Protein AF-A0AAW1Q601-F1 (afdb_monomer_lite)

InterPro domains:
  IPR000719 Protein kinase domain [PS50011] (221-372)
  IPR011009 Protein kinase-like domain superfamily [SSF56112] (226-361)
  IPR017441 Protein kinase, ATP binding site [PS00107] (227-248)
  IPR052396 Meiotic Drive Suppressor Kinase [PTHR37171] (78-370)

Structure (mmCIF, N/CA/C/O backbone):
data_AF-A0AAW1Q601-F1
#
_entry.id   AF-A0AAW1Q601-F1
#
loop_
_atom_site.group_PDB
_atom_site.id
_atom_site.type_symbol
_atom_site.label_atom_id
_atom_site.label_alt_id
_atom_site.label_comp_id
_atom_site.label_asym_id
_atom_site.label_entity_id
_atom_site.label_seq_id
_atom_site.pdbx_PDB_ins_code
_atom_site.Cartn_x
_atom_site.Cartn_y
_atom_site.Cartn_z
_atom_site.occupancy
_atom_site.B_iso_or_equiv
_atom_site.auth_seq_id
_atom_site.auth_comp_id
_atom_site.auth_asym_id
_atom_site.auth_atom_id
_atom_site.pdbx_PDB_model_num
ATOM 1 N N . MET A 1 1 ? -20.117 22.010 -28.667 1.00 38.19 1 MET A N 1
ATOM 2 C CA . MET A 1 1 ? -19.271 21.805 -27.471 1.00 38.19 1 MET A CA 1
ATOM 3 C C . MET A 1 1 ? -18.316 20.663 -27.767 1.00 38.19 1 MET A C 1
ATOM 5 O O . MET A 1 1 ? -18.790 19.602 -28.149 1.00 38.19 1 MET A O 1
ATOM 9 N N . ALA A 1 2 ? -17.002 20.879 -27.692 1.00 37.56 2 ALA A N 1
ATOM 10 C CA . ALA A 1 2 ? -16.036 19.800 -27.884 1.00 37.56 2 ALA A CA 1
ATOM 11 C C . ALA A 1 2 ? -16.063 18.895 -26.647 1.00 37.56 2 ALA A C 1
ATOM 13 O O . ALA A 1 2 ? -15.717 19.337 -25.554 1.00 37.56 2 ALA A O 1
ATOM 14 N N . THR A 1 3 ? -16.511 17.651 -26.800 1.00 38.84 3 THR A N 1
ATOM 15 C CA . THR A 1 3 ? -16.442 16.656 -25.728 1.00 38.84 3 THR A CA 1
ATOM 16 C C . THR A 1 3 ? -14.971 16.456 -25.366 1.00 38.84 3 THR A C 1
ATOM 18 O O . THR A 1 3 ? -14.180 16.006 -26.197 1.00 38.84 3 THR A O 1
ATOM 21 N N . VAL A 1 4 ? -14.573 16.835 -24.148 1.00 47.16 4 VAL A N 1
ATOM 22 C CA . VAL A 1 4 ? -13.214 16.586 -23.657 1.00 47.16 4 VAL A CA 1
ATOM 23 C C . VAL A 1 4 ? -13.108 15.096 -23.370 1.00 47.16 4 VAL A C 1
ATOM 25 O O . VAL A 1 4 ? -13.509 14.620 -22.312 1.00 47.16 4 VAL A O 1
ATOM 28 N N . TYR A 1 5 ? -12.603 14.345 -24.344 1.00 58.69 5 TYR A N 1
ATOM 29 C CA . TYR A 1 5 ? -12.366 12.923 -24.158 1.00 58.69 5 TYR A CA 1
ATOM 30 C C . TYR A 1 5 ? -11.171 12.707 -23.222 1.00 58.69 5 TYR A C 1
ATOM 32 O O . TYR A 1 5 ? -10.074 13.224 -23.459 1.00 58.69 5 TYR A O 1
ATOM 40 N N . GLY A 1 6 ? -11.380 11.922 -22.163 1.00 73.06 6 GLY A N 1
ATOM 41 C CA . GLY A 1 6 ? -10.303 11.456 -21.287 1.00 73.06 6 GLY A CA 1
ATOM 42 C C . GLY A 1 6 ? -9.330 10.530 -22.030 1.00 73.06 6 GLY A C 1
ATOM 43 O O . GLY A 1 6 ? -9.680 9.943 -23.056 1.00 73.06 6 GLY A O 1
ATOM 44 N N . LEU A 1 7 ? -8.112 10.355 -21.506 1.00 78.25 7 LEU A N 1
ATOM 45 C CA . LEU A 1 7 ? -7.046 9.578 -22.160 1.00 78.25 7 LEU A CA 1
ATOM 46 C C . LEU A 1 7 ? -7.506 8.166 -22.581 1.00 78.25 7 LEU A C 1
ATOM 48 O O . LEU A 1 7 ? -7.320 7.767 -23.729 1.00 78.25 7 LEU A O 1
ATOM 52 N N . ASN A 1 8 ? -8.201 7.449 -21.692 1.00 80.31 8 ASN A N 1
ATOM 53 C CA . ASN A 1 8 ? -8.726 6.107 -21.973 1.00 80.31 8 ASN A CA 1
ATOM 54 C C . ASN A 1 8 ? -9.834 6.089 -23.034 1.00 80.31 8 ASN A C 1
ATOM 56 O O . ASN A 1 8 ? -9.954 5.118 -23.784 1.00 80.31 8 ASN A O 1
ATOM 60 N N . GLN A 1 9 ? -10.645 7.147 -23.116 1.00 75.31 9 GLN A N 1
ATOM 61 C CA . GLN A 1 9 ? -11.694 7.257 -24.130 1.00 75.31 9 GLN A CA 1
ATOM 62 C C . GLN A 1 9 ? -11.066 7.425 -25.515 1.00 75.31 9 GLN A C 1
ATOM 64 O O . GLN A 1 9 ? -11.453 6.723 -26.447 1.00 75.31 9 GLN A O 1
ATOM 69 N N . VAL A 1 10 ? -10.034 8.267 -25.631 1.00 66.62 10 VAL A N 1
ATOM 70 C CA . VAL A 1 10 ? -9.283 8.418 -26.886 1.00 66.62 10 VAL A CA 1
ATOM 71 C C . VAL A 1 10 ? -8.559 7.120 -27.246 1.00 66.62 10 VAL A C 1
ATOM 73 O O . VAL A 1 10 ? -8.671 6.655 -28.376 1.00 66.62 10 VAL A O 1
ATOM 76 N N . ALA A 1 11 ? -7.908 6.463 -26.281 1.00 69.69 11 ALA A N 1
ATOM 77 C CA . ALA A 1 11 ? -7.290 5.155 -26.496 1.00 69.69 11 ALA A CA 1
ATOM 78 C C . ALA A 1 11 ? -8.301 4.099 -26.984 1.00 69.69 11 ALA A C 1
ATOM 80 O O . ALA A 1 11 ? -7.969 3.256 -27.812 1.00 69.69 11 ALA A O 1
ATOM 81 N N . LYS A 1 12 ? -9.551 4.136 -26.500 1.00 73.88 12 LYS A N 1
ATOM 82 C CA . LYS A 1 12 ? -10.637 3.261 -26.971 1.00 73.88 12 LYS A CA 1
ATOM 83 C C . LYS A 1 12 ? -11.024 3.544 -28.424 1.00 73.88 12 LYS A C 1
ATOM 85 O O . LYS A 1 12 ? -11.139 2.585 -29.179 1.00 73.88 12 LYS A O 1
ATOM 90 N N . VAL A 1 13 ? -11.181 4.811 -28.809 1.00 69.75 13 VAL A N 1
ATOM 91 C CA . VAL A 1 13 ? -11.486 5.211 -30.198 1.00 69.75 13 VAL A CA 1
ATOM 92 C C . VAL A 1 13 ? -10.365 4.800 -31.153 1.00 69.75 13 VAL A C 1
ATOM 94 O O . VAL A 1 13 ? -10.632 4.327 -32.248 1.00 69.75 13 VAL A O 1
ATOM 97 N N . LEU A 1 14 ? -9.110 4.915 -30.716 1.00 65.50 14 LEU A N 1
ATOM 98 C CA . LEU A 1 14 ? -7.934 4.534 -31.504 1.00 65.50 14 LEU A CA 1
ATOM 99 C C . LEU A 1 14 ? -7.617 3.030 -31.461 1.00 65.50 14 LEU A C 1
ATOM 101 O O . LEU A 1 14 ? -6.554 2.619 -31.918 1.00 65.50 14 LEU A O 1
ATOM 105 N N . HIS A 1 15 ? -8.492 2.206 -30.874 1.00 76.56 15 HIS A N 1
ATOM 106 C CA . HIS A 1 15 ? -8.286 0.761 -30.713 1.00 76.56 15 HIS A CA 1
ATOM 107 C C . HIS A 1 15 ? -6.955 0.386 -30.027 1.00 76.56 15 HIS A C 1
ATOM 109 O O . HIS A 1 15 ? -6.396 -0.697 -30.225 1.00 76.56 15 HIS A O 1
ATOM 115 N N . ILE A 1 16 ? -6.455 1.266 -29.157 1.00 77.88 16 ILE A N 1
ATOM 116 C CA . ILE A 1 16 ? -5.288 1.000 -28.325 1.00 77.88 16 ILE A CA 1
ATOM 117 C C . ILE A 1 16 ? -5.732 0.078 -27.186 1.00 77.88 16 ILE A C 1
ATOM 119 O O . ILE A 1 16 ? -6.664 0.368 -26.427 1.00 77.88 16 ILE A O 1
ATOM 123 N N . GLY A 1 17 ? -5.071 -1.076 -27.104 1.00 83.06 17 GLY A N 1
ATOM 124 C CA . GLY A 1 17 ? -5.406 -2.170 -26.188 1.00 83.06 17 GLY A CA 1
ATOM 125 C C . GLY A 1 17 ? -4.967 -1.947 -24.743 1.00 83.06 17 GLY A C 1
ATOM 126 O O . GLY A 1 17 ? -5.080 -2.868 -23.948 1.00 83.06 17 GLY A O 1
ATOM 127 N N . VAL A 1 18 ? -4.466 -0.758 -24.415 1.00 90.94 18 VAL A N 1
ATOM 128 C CA . VAL A 1 18 ? -3.968 -0.376 -23.091 1.00 90.94 18 VAL A CA 1
ATOM 129 C C . VAL A 1 18 ? -4.848 0.734 -22.521 1.00 90.94 18 VAL A C 1
ATOM 131 O O . VAL A 1 18 ? -5.394 1.553 -23.267 1.00 90.94 18 VAL A O 1
ATOM 134 N N . GLU A 1 19 ? -5.006 0.740 -21.205 1.00 90.00 19 GLU A N 1
ATOM 135 C CA . GLU A 1 19 ? -5.649 1.804 -20.438 1.00 90.00 19 GLU A CA 1
ATOM 136 C C . GLU A 1 19 ? -4.775 2.226 -19.253 1.00 90.00 19 GLU A C 1
ATOM 138 O O . GLU A 1 19 ? -4.027 1.410 -18.714 1.00 90.00 19 GLU A O 1
ATOM 143 N N . CYS A 1 20 ? -4.883 3.496 -18.858 1.00 87.81 20 CYS A N 1
ATOM 144 C CA . CYS A 1 20 ? -4.297 4.023 -17.629 1.00 87.81 20 CYS A CA 1
ATOM 145 C C . CYS A 1 20 ? -5.384 4.110 -16.566 1.00 87.81 20 CYS A C 1
ATOM 147 O O . CYS A 1 20 ? -6.396 4.784 -16.758 1.00 87.81 20 CYS A O 1
ATOM 149 N N . VAL A 1 21 ? -5.195 3.428 -15.451 1.00 83.31 21 VAL A N 1
ATOM 150 C CA . VAL A 1 21 ? -6.120 3.464 -14.320 1.00 83.31 21 VAL A CA 1
ATOM 151 C C . VAL A 1 21 ? -5.382 3.976 -13.094 1.00 83.31 21 VAL A C 1
ATOM 153 O O . VAL A 1 21 ? -4.173 3.786 -12.982 1.00 83.31 21 VAL A O 1
ATOM 156 N N . GLY A 1 22 ? -6.105 4.628 -12.182 1.00 72.62 22 GLY A N 1
ATOM 157 C CA . GLY A 1 22 ? -5.562 4.897 -10.855 1.00 72.62 22 GLY A CA 1
ATOM 158 C C . GLY A 1 22 ? -5.172 3.577 -10.189 1.00 72.62 22 GLY A C 1
ATOM 159 O O . GLY A 1 22 ? -5.878 2.575 -10.357 1.00 72.62 22 GLY A O 1
ATOM 160 N N . GLY A 1 23 ? -4.046 3.559 -9.488 1.00 59.03 23 GLY A N 1
ATOM 161 C CA . GLY A 1 23 ? -3.687 2.427 -8.649 1.00 59.03 23 GLY A CA 1
ATOM 162 C C . GLY A 1 23 ? -4.510 2.424 -7.356 1.00 59.03 23 GLY A C 1
ATOM 163 O O . GLY A 1 23 ? -4.977 3.459 -6.882 1.00 59.03 23 GLY A O 1
ATOM 164 N N . GLY A 1 24 ? -4.794 1.215 -6.868 1.00 51.47 24 GLY A N 1
ATOM 165 C CA . GLY A 1 24 ? -5.880 0.917 -5.925 1.00 51.47 24 GLY A CA 1
ATOM 166 C C . GLY A 1 24 ? -6.994 0.089 -6.584 1.00 51.47 24 GLY A C 1
ATOM 167 O O . GLY A 1 24 ? -7.295 0.282 -7.761 1.00 51.47 24 GLY A O 1
ATOM 168 N N . SER A 1 25 ? -7.606 -0.837 -5.827 1.00 44.53 25 SER A N 1
ATOM 169 C CA . SER A 1 25 ? -8.642 -1.835 -6.218 1.00 44.53 25 SER A CA 1
ATOM 170 C C . SER A 1 25 ? -8.196 -3.210 -6.768 1.00 44.53 25 SER A C 1
ATOM 172 O O . SER A 1 25 ? -8.918 -3.795 -7.574 1.00 44.53 25 SER A O 1
ATOM 174 N N . GLY A 1 26 ? -7.048 -3.762 -6.344 1.00 47.50 26 GLY A N 1
ATOM 175 C CA . GLY A 1 26 ? -6.677 -5.152 -6.690 1.00 47.50 26 GLY A CA 1
ATOM 176 C C . GLY A 1 26 ? -6.361 -5.357 -8.178 1.00 47.50 26 GLY A C 1
ATOM 177 O O . GLY A 1 26 ? -6.766 -6.339 -8.792 1.00 47.50 26 GLY A O 1
ATOM 178 N N . ARG A 1 27 ? -5.699 -4.373 -8.802 1.00 46.59 27 ARG A N 1
ATOM 179 C CA . ARG A 1 27 ? -5.422 -4.353 -10.254 1.00 46.59 27 ARG A CA 1
ATOM 180 C C . ARG A 1 27 ? -3.946 -4.485 -10.616 1.00 46.59 27 ARG A C 1
ATOM 182 O O . ARG A 1 27 ? -3.674 -4.636 -11.799 1.00 46.59 27 ARG A O 1
ATOM 189 N N . SER A 1 28 ? -3.053 -4.390 -9.635 1.00 46.16 28 SER A N 1
ATOM 190 C CA . SER A 1 28 ? -1.592 -4.473 -9.733 1.00 46.16 28 SER A CA 1
ATOM 191 C C . SER A 1 28 ? -1.050 -4.987 -8.389 1.00 46.16 28 SER A C 1
ATOM 193 O O . SER A 1 28 ? -1.734 -4.866 -7.370 1.00 46.16 28 SER A O 1
ATOM 195 N N . THR A 1 29 ? 0.143 -5.581 -8.417 1.00 47.50 29 THR A N 1
ATOM 196 C CA . THR A 1 29 ? 0.877 -6.089 -7.245 1.00 47.50 29 THR A CA 1
ATOM 197 C C . THR A 1 29 ? 1.723 -5.014 -6.550 1.00 47.50 29 THR A C 1
ATOM 199 O O . THR A 1 29 ? 2.285 -5.266 -5.487 1.00 47.50 29 THR A O 1
ATOM 202 N N . SER A 1 30 ? 1.822 -3.814 -7.132 1.00 47.50 30 SER A N 1
ATOM 203 C CA . SER A 1 30 ? 2.569 -2.674 -6.593 1.00 47.50 30 SER A CA 1
ATOM 204 C C . SER A 1 30 ? 1.648 -1.570 -6.044 1.00 47.50 30 SER A C 1
ATOM 206 O O . SER A 1 30 ? 0.464 -1.468 -6.381 1.00 47.50 30 SER A O 1
ATOM 208 N N . PHE A 1 31 ? 2.186 -0.714 -5.166 1.00 54.22 31 PHE A N 1
ATOM 209 C CA . PHE A 1 31 ? 1.442 0.398 -4.558 1.00 54.22 31 PHE A CA 1
ATOM 210 C C . PHE A 1 31 ? 1.662 1.690 -5.315 1.00 54.22 31 PHE A C 1
ATOM 212 O O . PHE A 1 31 ? 2.307 2.626 -4.841 1.00 54.22 31 PHE A O 1
ATOM 219 N N . MET A 1 32 ? 1.091 1.712 -6.507 1.00 67.44 32 MET A N 1
ATOM 220 C CA . MET A 1 32 ? 1.228 2.826 -7.420 1.00 67.44 32 MET A CA 1
ATOM 221 C C . MET A 1 32 ? -0.009 3.695 -7.470 1.00 67.44 32 MET A C 1
ATOM 223 O O . MET A 1 32 ? -1.102 3.286 -7.093 1.00 67.44 32 MET A O 1
ATOM 227 N N . GLU A 1 33 ? 0.179 4.917 -7.947 1.00 68.94 33 GLU A N 1
ATOM 228 C CA . GLU A 1 33 ? -0.914 5.853 -8.182 1.00 68.94 33 GLU A CA 1
ATOM 229 C C . GLU A 1 33 ? -1.479 5.691 -9.591 1.00 68.94 33 GLU A C 1
ATOM 231 O O . GLU A 1 33 ? -2.649 5.988 -9.818 1.00 68.94 33 GLU A O 1
ATOM 236 N N . LEU A 1 34 ? -0.677 5.181 -10.532 1.00 83.06 34 LEU A N 1
ATOM 237 C CA . LEU A 1 34 ? -1.051 4.974 -11.926 1.00 83.06 34 LEU A CA 1
ATOM 238 C C . LEU A 1 34 ? -0.569 3.609 -12.415 1.00 83.06 34 LEU A C 1
ATOM 240 O O . LEU A 1 34 ? 0.578 3.222 -12.218 1.00 83.06 34 LEU A O 1
ATOM 244 N N . VAL A 1 35 ? -1.440 2.899 -13.123 1.00 88.56 35 VAL A N 1
ATOM 245 C CA . VAL A 1 35 ? -1.134 1.597 -13.715 1.00 88.56 35 VAL A CA 1
ATOM 246 C C . VAL A 1 35 ? -1.538 1.612 -15.180 1.00 88.56 35 VAL A C 1
ATOM 248 O O . VAL A 1 35 ? -2.674 1.951 -15.523 1.00 88.56 35 VAL A O 1
ATOM 251 N N . LEU A 1 36 ? -0.613 1.211 -16.051 1.00 91.75 36 LEU A N 1
ATOM 252 C CA . LEU A 1 36 ? -0.8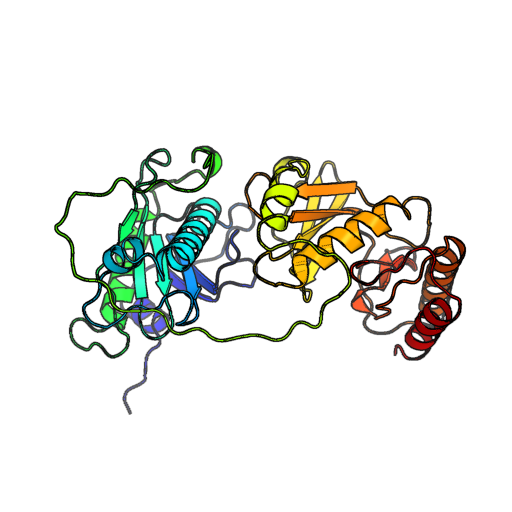83 0.957 -17.460 1.00 91.75 36 LEU A CA 1
ATOM 253 C C . LEU A 1 36 ? -1.113 -0.533 -17.650 1.00 91.75 36 LEU A C 1
ATOM 255 O O . LEU A 1 36 ? -0.223 -1.339 -17.387 1.00 91.75 36 LEU A O 1
ATOM 259 N N . ARG A 1 37 ? -2.295 -0.910 -18.135 1.00 91.56 37 ARG A N 1
ATOM 260 C CA . ARG A 1 37 ? -2.647 -2.324 -18.300 1.00 91.56 37 ARG A CA 1
ATOM 261 C C . ARG A 1 37 ? -3.333 -2.631 -19.616 1.00 91.56 37 ARG A C 1
ATOM 263 O O . ARG A 1 37 ? -4.026 -1.787 -20.183 1.00 91.56 37 ARG A O 1
ATOM 270 N N . LEU A 1 38 ? -3.198 -3.871 -20.068 1.00 91.12 38 LEU A N 1
ATOM 271 C CA . LEU A 1 38 ? -3.954 -4.416 -21.190 1.00 91.12 38 LEU A CA 1
ATOM 272 C C . LEU A 1 38 ? -5.442 -4.521 -20.832 1.00 91.12 38 LEU A C 1
ATOM 274 O O . LEU A 1 38 ? -5.797 -5.123 -19.817 1.00 91.12 38 LEU A O 1
ATOM 278 N N . LYS A 1 39 ? -6.323 -4.035 -21.710 1.00 84.56 39 LYS A N 1
ATOM 279 C CA . LYS A 1 39 ? -7.788 -4.066 -21.551 1.00 84.56 39 LYS A CA 1
ATOM 280 C C . LYS A 1 39 ? -8.351 -5.478 -21.476 1.00 84.56 39 LYS A C 1
ATOM 282 O O . LYS A 1 39 ? -8.130 -6.284 -22.378 1.00 84.56 39 LYS A O 1
ATOM 287 N N . GLY A 1 40 ? -9.136 -5.739 -20.440 1.00 80.62 40 GLY A N 1
ATOM 288 C CA . GLY A 1 40 ? -9.806 -7.011 -20.186 1.00 80.62 40 GLY A CA 1
ATOM 289 C C . GLY A 1 40 ? -9.821 -7.333 -18.691 1.00 80.62 40 GLY A C 1
ATOM 290 O O . GLY A 1 40 ? -9.322 -6.532 -17.897 1.00 80.62 40 GLY A O 1
ATOM 291 N N . PRO A 1 41 ? -10.407 -8.472 -18.298 1.00 72.25 41 PRO A N 1
ATOM 292 C CA . PRO A 1 41 ? -10.473 -8.868 -16.897 1.00 72.25 41 PRO A CA 1
ATOM 293 C C . PRO A 1 41 ? -9.067 -9.131 -16.351 1.00 72.25 41 PRO A C 1
ATOM 295 O O . PRO A 1 41 ? -8.250 -9.759 -17.029 1.00 72.25 41 PRO A O 1
ATOM 298 N N . SER A 1 42 ? -8.781 -8.636 -15.146 1.00 66.50 42 SER A N 1
ATOM 299 C CA . SER A 1 42 ? -7.592 -9.057 -14.402 1.00 66.50 42 SER A CA 1
ATOM 300 C C . SER A 1 42 ? -7.699 -10.549 -14.095 1.00 66.50 42 SER A C 1
ATOM 302 O O . SER A 1 42 ? -8.788 -11.028 -13.790 1.00 66.50 42 SER A O 1
ATOM 304 N N . ASP A 1 43 ? -6.581 -11.259 -14.210 1.00 66.50 43 ASP A N 1
ATOM 305 C CA . ASP A 1 43 ? -6.448 -12.620 -13.703 1.00 66.50 43 ASP A CA 1
ATOM 306 C C . ASP A 1 43 ? -6.006 -12.508 -12.236 1.00 66.50 43 ASP A C 1
ATOM 308 O O . ASP A 1 43 ? -4.910 -11.987 -12.005 1.00 66.50 43 ASP A O 1
ATOM 312 N N . PRO A 1 44 ? -6.844 -12.897 -11.257 1.00 59.03 44 PRO A N 1
ATOM 313 C CA . PRO A 1 44 ? -6.490 -12.817 -9.843 1.00 59.03 44 PRO A CA 1
ATOM 314 C C . PRO A 1 44 ? -5.247 -13.641 -9.498 1.00 59.03 44 PRO A C 1
ATOM 316 O O . PRO A 1 44 ? -4.502 -13.248 -8.614 1.00 59.03 44 PRO A O 1
ATOM 319 N N . ASP A 1 45 ? -4.984 -14.725 -10.232 1.00 55.50 45 ASP A N 1
ATOM 320 C CA . ASP A 1 45 ? -3.823 -15.586 -9.987 1.00 55.50 45 ASP A CA 1
ATOM 321 C C . ASP A 1 45 ? -2.534 -15.000 -10.599 1.00 55.50 45 ASP A C 1
ATOM 323 O O . ASP A 1 45 ? -1.426 -15.426 -10.278 1.00 55.50 45 ASP A O 1
ATOM 327 N N . HIS A 1 46 ? -2.664 -14.008 -11.492 1.00 67.50 46 HIS A N 1
ATOM 328 C CA . HIS A 1 46 ? -1.554 -13.403 -12.231 1.00 67.50 46 HIS A CA 1
ATOM 329 C C . HIS A 1 46 ? -1.771 -11.898 -12.447 1.00 67.50 46 HIS A C 1
ATOM 331 O O . HIS A 1 46 ? -1.781 -11.407 -13.584 1.00 67.50 46 HIS A O 1
ATOM 337 N N . MET A 1 47 ? -1.929 -11.137 -11.360 1.00 67.19 47 MET A N 1
ATOM 338 C CA . MET A 1 47 ? -2.297 -9.715 -11.424 1.00 67.19 47 MET A CA 1
ATOM 339 C C . MET A 1 47 ? -1.324 -8.850 -12.244 1.00 67.19 47 MET A C 1
ATOM 341 O O . MET A 1 47 ? -1.753 -7.916 -12.924 1.00 67.19 47 MET A O 1
ATOM 345 N N . SER A 1 48 ? -0.039 -9.206 -12.265 1.00 75.19 48 SER A N 1
ATOM 346 C CA . SER A 1 48 ? 1.010 -8.518 -13.031 1.00 75.19 48 SER A CA 1
ATOM 347 C C . SER A 1 48 ? 0.966 -8.798 -14.537 1.00 75.19 48 SER A C 1
ATOM 349 O O . SER A 1 48 ? 1.414 -7.977 -15.328 1.00 75.19 48 SER A O 1
ATOM 351 N N . ARG A 1 49 ? 0.352 -9.906 -14.981 1.00 80.94 49 ARG A N 1
ATOM 352 C CA . ARG A 1 49 ? 0.395 -10.371 -16.385 1.00 80.94 49 ARG A CA 1
ATOM 353 C C . ARG A 1 49 ? -0.178 -9.373 -17.387 1.00 80.94 49 ARG A C 1
ATOM 355 O O . ARG A 1 49 ? 0.131 -9.409 -18.575 1.00 80.94 49 ARG A O 1
ATOM 362 N N . ARG A 1 50 ? -1.078 -8.509 -16.923 1.00 86.38 50 ARG A N 1
ATOM 363 C CA . ARG A 1 50 ? -1.705 -7.480 -17.756 1.00 86.38 50 ARG A CA 1
ATOM 364 C C . ARG A 1 50 ? -1.053 -6.121 -17.588 1.00 86.38 50 ARG A C 1
ATOM 366 O O . ARG A 1 50 ? -1.414 -5.216 -18.341 1.00 86.38 50 ARG A O 1
ATOM 373 N N . ILE A 1 51 ? -0.165 -5.958 -16.613 1.00 90.31 51 ILE A N 1
ATOM 374 C CA . ILE A 1 51 ? 0.490 -4.692 -16.337 1.00 90.31 51 ILE A CA 1
ATOM 375 C C . ILE A 1 51 ? 1.629 -4.516 -17.325 1.00 90.31 51 ILE A C 1
ATOM 377 O O . ILE A 1 51 ? 2.542 -5.321 -17.433 1.00 90.31 51 ILE A O 1
ATOM 381 N N . VAL A 1 52 ? 1.535 -3.439 -18.090 1.00 93.81 52 VAL A N 1
ATOM 382 C CA . VAL A 1 52 ? 2.533 -3.062 -19.092 1.00 93.81 52 VAL A CA 1
ATOM 383 C C . VAL A 1 52 ? 3.239 -1.766 -18.716 1.00 93.81 52 VAL A C 1
ATOM 385 O O . VAL A 1 52 ? 4.174 -1.352 -19.397 1.00 93.81 52 VAL A O 1
ATOM 388 N N . GLY A 1 53 ? 2.813 -1.123 -17.628 1.00 94.38 53 GLY A N 1
ATOM 389 C CA . GLY A 1 53 ? 3.516 0.012 -17.069 1.00 94.38 53 GLY A CA 1
ATOM 390 C C . GLY A 1 53 ? 3.089 0.371 -15.654 1.00 94.38 53 GLY A C 1
ATOM 391 O O . GLY A 1 53 ? 1.937 0.186 -15.265 1.00 94.38 53 GLY A O 1
ATOM 392 N N . ALA A 1 54 ? 4.047 0.926 -14.930 1.00 92.31 54 ALA A N 1
ATOM 393 C CA . ALA A 1 54 ? 3.992 1.238 -13.513 1.00 92.31 54 ALA A CA 1
ATOM 394 C C . ALA A 1 54 ? 4.259 2.744 -13.326 1.00 92.31 54 ALA A C 1
ATOM 396 O O . ALA A 1 54 ? 5.275 3.247 -13.799 1.00 92.31 54 ALA A O 1
ATOM 397 N N . GLY A 1 55 ? 3.346 3.496 -12.704 1.00 89.94 55 GLY A N 1
ATOM 398 C CA . GLY A 1 55 ? 3.443 4.950 -12.598 1.00 89.94 55 GLY A CA 1
ATOM 399 C C . GLY A 1 55 ? 3.205 5.529 -11.207 1.00 89.94 55 GLY A C 1
ATOM 400 O O . GLY A 1 55 ? 2.265 5.151 -10.513 1.00 89.94 55 GLY A O 1
ATOM 401 N N . GLY A 1 56 ? 4.025 6.502 -10.820 1.00 87.19 56 GLY A N 1
ATOM 402 C CA . GLY A 1 56 ? 3.787 7.313 -9.625 1.00 87.19 56 GLY A CA 1
ATOM 403 C C . GLY A 1 56 ? 3.620 8.791 -9.961 1.00 87.19 56 GLY A C 1
ATOM 404 O O . GLY A 1 56 ? 4.058 9.265 -11.019 1.00 87.19 56 GLY A O 1
ATOM 405 N N . VAL A 1 57 ? 2.982 9.524 -9.055 1.00 78.88 57 VAL A N 1
ATOM 406 C CA . VAL A 1 57 ? 2.983 10.981 -9.055 1.00 78.88 57 VAL A CA 1
ATOM 407 C C . VAL A 1 57 ? 3.670 11.462 -7.780 1.00 78.88 57 VAL A C 1
ATOM 409 O O . VAL A 1 57 ? 3.440 10.973 -6.680 1.00 78.88 57 VAL A O 1
ATOM 412 N N . TRP A 1 58 ? 4.584 12.407 -7.941 1.00 80.38 58 TRP A N 1
ATOM 413 C CA . TRP A 1 58 ? 5.379 12.979 -6.866 1.00 80.38 58 TRP A CA 1
ATOM 414 C C . TRP A 1 58 ? 5.075 14.465 -6.756 1.00 80.38 58 TRP A C 1
ATOM 416 O O . TRP A 1 58 ? 4.809 15.137 -7.752 1.00 80.38 58 TRP A O 1
ATOM 426 N N . GLY A 1 59 ? 5.124 14.999 -5.538 1.00 69.38 59 GLY A N 1
ATOM 427 C CA . GLY A 1 59 ? 5.031 16.443 -5.352 1.00 69.38 59 GLY A CA 1
ATOM 428 C C . GLY A 1 59 ? 6.184 17.156 -6.060 1.00 69.38 59 GLY A C 1
ATOM 429 O O . GLY A 1 59 ? 7.266 16.589 -6.239 1.00 69.38 59 GLY A O 1
ATOM 430 N N . THR A 1 60 ? 5.987 18.425 -6.412 1.00 69.50 60 THR A N 1
ATOM 431 C CA . THR A 1 60 ? 7.028 19.255 -7.040 1.00 69.50 60 THR A CA 1
ATOM 432 C C . THR A 1 60 ? 8.321 19.304 -6.227 1.00 69.50 60 THR A C 1
ATOM 434 O O . THR A 1 60 ? 9.380 19.395 -6.819 1.00 69.50 60 THR A O 1
ATOM 437 N N . TRP A 1 61 ? 8.269 19.142 -4.902 1.00 65.62 61 TRP A N 1
ATOM 438 C CA . TRP A 1 61 ? 9.454 19.078 -4.036 1.00 65.62 61 TRP A CA 1
ATOM 439 C C . TRP A 1 61 ? 10.273 17.774 -4.160 1.00 65.62 61 TRP A C 1
ATOM 441 O O . TRP A 1 61 ? 11.458 17.771 -3.843 1.00 65.62 61 TRP A O 1
ATOM 451 N N . GLN A 1 62 ? 9.669 16.667 -4.608 1.00 62.91 62 GLN A N 1
ATOM 452 C CA . GLN A 1 62 ? 10.351 15.381 -4.854 1.00 62.91 62 GLN A CA 1
ATOM 453 C C . GLN A 1 62 ? 10.811 15.243 -6.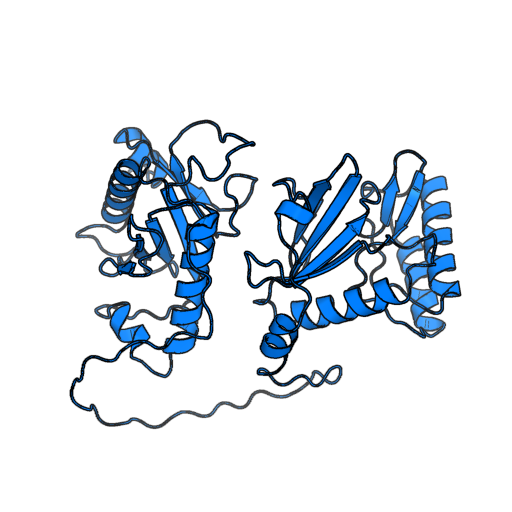305 1.00 62.91 62 GLN A C 1
ATOM 455 O O . GLN A 1 62 ? 11.809 14.583 -6.588 1.00 62.91 62 GLN A O 1
ATOM 460 N N . PHE A 1 63 ? 10.068 15.859 -7.225 1.00 80.50 63 PHE A N 1
ATOM 461 C CA . PHE A 1 63 ? 10.335 15.829 -8.654 1.00 80.50 63 PHE A CA 1
ATOM 462 C C . PHE A 1 63 ? 10.195 17.233 -9.249 1.00 80.50 63 PHE A C 1
ATOM 464 O O . PHE A 1 63 ? 9.245 17.549 -9.973 1.00 80.50 63 PHE A O 1
ATOM 471 N N . GLU A 1 64 ? 11.161 18.091 -8.921 1.00 82.19 64 GLU A N 1
ATOM 472 C CA . GLU A 1 64 ? 11.215 19.471 -9.405 1.00 82.19 64 GLU A CA 1
ATOM 473 C C . GLU A 1 64 ? 11.898 19.534 -10.774 1.00 82.19 64 GLU A C 1
ATOM 475 O O . GLU A 1 64 ? 13.082 19.844 -10.898 1.00 82.19 64 GLU A O 1
ATOM 480 N N . LEU A 1 65 ? 11.165 19.202 -11.837 1.00 83.44 65 LEU A N 1
ATOM 481 C CA . LEU A 1 65 ? 11.632 19.476 -13.195 1.00 83.44 65 LEU A CA 1
ATOM 482 C C . LEU A 1 65 ? 11.282 20.906 -13.589 1.00 83.44 65 LEU A C 1
ATOM 484 O O . LEU A 1 65 ? 10.131 21.318 -13.494 1.00 83.44 65 LEU A O 1
ATOM 488 N N . THR A 1 66 ? 12.263 21.633 -14.116 1.00 83.50 66 THR A N 1
ATOM 489 C CA . THR A 1 66 ? 12.048 22.915 -14.793 1.00 83.50 66 THR A CA 1
ATOM 490 C C . THR A 1 66 ? 11.963 22.718 -16.302 1.00 83.50 66 THR A C 1
ATOM 492 O O . THR A 1 66 ? 12.517 21.772 -16.871 1.00 83.50 66 THR A O 1
ATOM 495 N N . ARG A 1 67 ? 11.240 23.605 -16.989 1.00 82.75 67 ARG A N 1
ATOM 496 C CA . ARG A 1 67 ? 11.049 23.508 -18.440 1.00 82.75 67 ARG A CA 1
ATOM 497 C C . ARG A 1 67 ? 12.390 23.635 -19.165 1.00 82.75 67 ARG A C 1
ATOM 499 O O . ARG A 1 67 ? 13.150 24.560 -18.905 1.00 82.75 67 ARG A O 1
ATOM 506 N N . GLY A 1 68 ? 12.669 22.699 -20.071 1.00 81.81 68 GLY A N 1
ATOM 507 C CA . GLY A 1 68 ? 13.956 22.600 -20.770 1.00 81.81 68 GLY A CA 1
ATOM 508 C C . GLY A 1 68 ? 15.020 21.775 -20.037 1.00 81.81 68 GLY A C 1
ATOM 509 O O . GLY A 1 68 ? 16.027 21.423 -20.648 1.00 81.81 68 GLY A O 1
ATOM 510 N N . SER A 1 69 ? 14.795 21.402 -18.773 1.00 84.25 69 SER A N 1
ATOM 511 C CA . SER A 1 69 ? 15.660 20.459 -18.060 1.00 84.25 69 SER A CA 1
ATOM 512 C C . SER A 1 69 ? 15.300 19.019 -18.397 1.00 84.25 69 SER A C 1
ATOM 514 O O . SER A 1 69 ? 14.133 18.701 -18.601 1.00 84.25 69 SER A O 1
ATOM 516 N N . LYS A 1 70 ? 16.298 18.133 -18.413 1.00 88.25 70 LYS A N 1
ATOM 517 C CA . LYS A 1 70 ? 16.107 16.685 -18.535 1.00 88.25 70 LYS A CA 1
ATOM 518 C C . LYS A 1 70 ? 16.141 16.031 -17.161 1.00 88.25 70 LYS A C 1
ATOM 520 O O . LYS A 1 70 ? 16.729 16.573 -16.228 1.00 88.25 70 LYS A O 1
ATOM 525 N N . LEU A 1 71 ? 15.588 14.822 -17.059 1.00 89.38 71 LEU A N 1
ATOM 526 C CA . LEU A 1 71 ? 15.714 13.991 -15.856 1.00 89.38 71 LEU A CA 1
ATOM 527 C C . LEU A 1 71 ? 17.187 13.806 -15.445 1.00 89.38 71 LEU A C 1
ATOM 529 O O . LEU A 1 71 ? 17.517 13.839 -14.264 1.00 89.38 71 LEU A O 1
ATOM 533 N N . GLU A 1 72 ? 18.078 13.678 -16.429 1.00 88.62 72 GLU A N 1
ATOM 534 C CA . GLU A 1 72 ? 19.520 13.571 -16.212 1.00 88.62 72 GLU A CA 1
ATOM 535 C C . GLU A 1 72 ? 20.106 14.786 -15.480 1.00 88.62 72 GLU A C 1
ATOM 537 O O . GLU A 1 72 ? 20.968 14.615 -14.625 1.00 88.62 72 GLU A O 1
ATOM 542 N N . HIS A 1 73 ? 19.611 16.003 -15.726 1.00 88.12 73 HIS A N 1
ATOM 543 C CA . HIS A 1 73 ? 20.092 17.187 -15.009 1.00 88.12 73 HIS A CA 1
ATOM 544 C C . HIS A 1 73 ? 19.778 17.107 -13.507 1.00 88.12 73 HIS A C 1
ATOM 546 O O . HIS A 1 73 ? 20.602 17.513 -12.691 1.00 88.12 73 HIS A O 1
ATOM 552 N N . LEU A 1 74 ? 18.627 16.536 -13.129 1.00 84.69 74 LEU A N 1
ATOM 553 C CA . LEU A 1 74 ? 18.275 16.332 -11.718 1.00 84.69 74 LEU A CA 1
ATOM 554 C C . LEU A 1 74 ? 19.167 15.289 -11.047 1.00 84.69 74 LEU A C 1
ATOM 556 O O . LEU A 1 74 ? 19.545 15.457 -9.894 1.00 84.69 74 LEU A O 1
ATOM 560 N N . LEU A 1 75 ? 19.554 14.242 -11.776 1.00 86.81 75 LEU A N 1
ATOM 561 C CA . LEU A 1 75 ? 20.461 13.214 -11.257 1.00 86.81 75 LEU A CA 1
ATOM 562 C C . LEU A 1 75 ? 21.873 13.743 -10.978 1.00 86.81 75 LEU A C 1
ATOM 564 O O . LEU A 1 75 ? 22.582 13.186 -10.136 1.00 86.81 75 LEU A O 1
ATOM 568 N N . HIS A 1 76 ? 22.265 14.818 -11.659 1.00 85.56 76 HIS A N 1
ATOM 569 C CA . HIS A 1 76 ? 23.557 15.471 -11.479 1.00 85.56 76 HIS A CA 1
ATOM 570 C C . HIS A 1 76 ? 23.510 16.662 -10.512 1.00 85.56 76 HIS A C 1
ATOM 572 O O . HIS A 1 76 ? 24.566 17.108 -10.071 1.00 85.56 76 HIS A O 1
ATOM 578 N N . ASN A 1 77 ? 22.327 17.164 -10.142 1.00 83.75 77 ASN A N 1
ATOM 579 C CA . ASN A 1 77 ? 22.196 18.263 -9.189 1.00 83.75 77 ASN A CA 1
ATOM 580 C C . ASN A 1 77 ? 22.258 17.736 -7.740 1.00 83.75 77 ASN A C 1
ATOM 582 O O . ASN A 1 77 ? 21.323 17.060 -7.311 1.00 83.75 77 ASN A O 1
ATOM 586 N N . PRO A 1 78 ? 23.283 18.086 -6.937 1.00 85.50 78 PRO A N 1
ATOM 587 C CA . PRO A 1 78 ? 23.427 17.583 -5.570 1.00 85.50 78 PRO A CA 1
ATOM 588 C C . PRO A 1 78 ? 22.240 17.886 -4.647 1.00 85.50 78 PRO A C 1
ATOM 590 O O . PRO A 1 78 ? 22.011 17.144 -3.702 1.00 85.50 78 PRO A O 1
ATOM 593 N N . GLN A 1 79 ? 21.489 18.960 -4.905 1.00 81.56 79 GLN A N 1
ATOM 594 C CA . GLN A 1 79 ? 20.362 19.360 -4.058 1.00 81.56 79 GLN A CA 1
ATOM 595 C C . GLN A 1 79 ? 19.108 18.511 -4.292 1.00 81.56 79 GLN A C 1
ATOM 597 O O . GLN A 1 79 ? 18.323 18.325 -3.367 1.00 81.56 79 GLN A O 1
ATOM 602 N N . SER A 1 80 ? 18.906 18.009 -5.513 1.00 79.75 80 SER A N 1
ATOM 603 C CA . SER A 1 80 ? 17.708 17.243 -5.888 1.00 79.75 80 SER A CA 1
ATOM 604 C C . SER A 1 80 ? 17.985 15.767 -6.164 1.00 79.75 80 SER A C 1
ATOM 606 O O . SER A 1 80 ? 17.039 14.979 -6.224 1.00 79.75 80 SER A O 1
ATOM 608 N N . LYS A 1 81 ? 19.262 15.375 -6.277 1.00 83.38 81 LYS A N 1
ATOM 609 C CA . LYS A 1 81 ? 19.712 14.013 -6.581 1.00 83.38 81 LYS A CA 1
ATOM 610 C C . LYS A 1 81 ? 19.081 12.967 -5.670 1.00 83.38 81 LYS A C 1
ATOM 612 O O . LYS A 1 81 ? 18.556 11.978 -6.170 1.00 83.38 81 LYS A O 1
ATOM 617 N N . ASP A 1 82 ? 19.113 13.172 -4.359 1.00 79.06 82 ASP A N 1
ATOM 618 C CA . ASP A 1 82 ? 18.644 12.148 -3.421 1.00 79.06 82 ASP A CA 1
ATOM 619 C C . ASP A 1 82 ? 17.134 11.926 -3.555 1.00 79.06 82 ASP A C 1
ATOM 621 O O . ASP A 1 82 ? 16.674 10.789 -3.649 1.00 79.06 82 ASP A O 1
ATOM 625 N N . ALA A 1 83 ? 16.364 13.010 -3.683 1.00 77.50 83 ALA A N 1
ATOM 626 C CA . ALA A 1 83 ? 14.922 12.936 -3.888 1.00 77.50 83 ALA A CA 1
ATOM 627 C C . ALA A 1 83 ? 14.559 12.232 -5.208 1.00 77.50 83 ALA A C 1
ATOM 629 O O . ALA A 1 83 ? 13.713 11.334 -5.216 1.00 77.50 83 ALA A O 1
ATOM 630 N N . ILE A 1 84 ? 15.231 12.579 -6.314 1.00 85.75 84 ILE A N 1
ATOM 631 C CA . ILE A 1 84 ? 14.939 11.969 -7.617 1.00 85.75 84 ILE A CA 1
ATOM 632 C C . ILE A 1 84 ? 15.403 10.512 -7.690 1.00 85.75 84 ILE A C 1
ATOM 634 O O . ILE A 1 84 ? 14.707 9.681 -8.267 1.00 85.75 84 ILE A O 1
ATOM 638 N N . VAL A 1 85 ? 16.539 10.165 -7.076 1.00 84.06 85 VAL A N 1
ATOM 639 C CA . VAL A 1 85 ? 17.015 8.776 -6.995 1.00 84.06 85 VAL A CA 1
ATOM 640 C C . VAL A 1 85 ? 16.017 7.922 -6.220 1.00 84.06 85 VAL A C 1
ATOM 642 O O . VAL A 1 85 ? 15.693 6.832 -6.683 1.00 84.06 85 VAL A O 1
ATOM 645 N N . LEU A 1 86 ? 15.477 8.417 -5.104 1.00 79.38 86 LEU A N 1
ATOM 646 C CA . LEU A 1 86 ? 14.447 7.702 -4.347 1.00 79.38 86 LEU A CA 1
ATOM 647 C C . LEU A 1 86 ? 13.175 7.490 -5.175 1.00 79.38 86 LEU A C 1
ATOM 649 O O . LEU A 1 86 ? 12.651 6.376 -5.216 1.00 79.38 86 LEU A O 1
ATOM 653 N N . ALA A 1 87 ? 12.707 8.519 -5.887 1.00 84.31 87 ALA A N 1
ATOM 654 C CA . ALA A 1 87 ? 11.547 8.403 -6.770 1.00 84.31 87 ALA A CA 1
ATOM 655 C C . ALA A 1 87 ? 11.776 7.366 -7.888 1.00 84.31 87 ALA A C 1
ATOM 657 O O . ALA A 1 87 ? 10.913 6.527 -8.155 1.00 84.31 87 ALA A O 1
ATOM 658 N N . LEU A 1 88 ? 12.967 7.370 -8.495 1.00 87.38 88 LEU A N 1
ATOM 659 C CA . LEU A 1 88 ? 13.356 6.421 -9.539 1.00 87.38 88 LEU A CA 1
ATOM 660 C C . LEU A 1 88 ? 13.511 4.990 -9.028 1.00 87.38 88 LEU A C 1
ATOM 662 O O . LEU A 1 88 ? 13.075 4.049 -9.686 1.00 87.38 88 LEU A O 1
ATOM 666 N N . GLN A 1 89 ? 14.126 4.805 -7.864 1.00 83.62 89 GLN A N 1
ATOM 667 C CA . GLN A 1 89 ? 14.257 3.488 -7.246 1.00 83.62 89 GLN A CA 1
ATOM 668 C C . GLN A 1 89 ? 12.889 2.905 -6.915 1.00 83.62 89 GLN A C 1
ATOM 670 O O . GLN A 1 89 ? 12.654 1.722 -7.147 1.00 83.62 89 GLN A O 1
ATOM 675 N N . GLN A 1 90 ? 11.980 3.741 -6.420 1.00 79.12 90 GLN A N 1
ATOM 676 C CA . GLN A 1 90 ? 10.637 3.315 -6.081 1.00 79.12 90 GLN A CA 1
ATOM 677 C C . GLN A 1 90 ? 9.839 2.918 -7.327 1.00 79.12 90 GLN A C 1
ATOM 679 O O . GLN A 1 90 ? 9.355 1.793 -7.389 1.00 79.12 90 GLN A O 1
ATOM 684 N N . VAL A 1 91 ? 9.759 3.788 -8.345 1.00 88.06 91 VAL A N 1
ATOM 685 C CA . VAL A 1 91 ? 9.027 3.468 -9.585 1.00 88.06 91 VAL A CA 1
ATOM 686 C C . VAL A 1 91 ? 9.619 2.236 -10.271 1.00 88.06 91 VAL A C 1
ATOM 688 O O . VAL A 1 91 ? 8.884 1.425 -10.830 1.00 88.06 91 VAL A O 1
ATOM 691 N N . TYR A 1 92 ? 10.942 2.053 -10.188 1.00 88.38 92 TYR A N 1
ATOM 692 C CA . TYR A 1 92 ? 11.620 0.860 -10.683 1.00 88.38 92 TYR A CA 1
ATOM 693 C C . TYR A 1 92 ? 11.245 -0.393 -9.900 1.00 88.38 92 TYR A C 1
ATOM 695 O O . TYR A 1 92 ? 10.940 -1.411 -10.513 1.00 88.38 92 TYR A O 1
ATOM 703 N N . GLY A 1 93 ? 11.257 -0.331 -8.568 1.00 82.69 93 GLY A N 1
ATOM 704 C CA . GLY A 1 93 ? 10.845 -1.437 -7.709 1.00 82.69 93 GLY A CA 1
ATOM 705 C C . GLY A 1 93 ? 9.400 -1.847 -7.976 1.00 82.69 93 GLY A C 1
ATOM 706 O O . GLY A 1 93 ? 9.125 -3.025 -8.179 1.00 82.69 93 GLY A O 1
ATOM 707 N N . ASP A 1 94 ? 8.501 -0.875 -8.093 1.00 84.50 94 ASP A N 1
ATOM 708 C CA . ASP A 1 94 ? 7.102 -1.118 -8.432 1.00 84.50 94 ASP A CA 1
ATOM 709 C C . ASP A 1 94 ? 6.953 -1.747 -9.832 1.00 84.50 94 ASP A C 1
ATOM 711 O O . ASP A 1 94 ? 6.191 -2.694 -10.018 1.00 84.50 94 ASP A O 1
ATOM 715 N N . ALA A 1 95 ? 7.740 -1.298 -10.815 1.00 89.25 95 ALA A N 1
ATOM 716 C CA . ALA A 1 95 ? 7.773 -1.907 -12.143 1.00 89.25 95 ALA A CA 1
ATOM 717 C C . ALA A 1 95 ? 8.358 -3.327 -12.136 1.00 89.25 95 ALA A C 1
ATOM 719 O O . ALA A 1 95 ? 7.944 -4.165 -12.932 1.00 89.25 95 ALA A O 1
ATOM 720 N N . VAL A 1 96 ? 9.320 -3.623 -11.260 1.00 84.88 96 VAL A N 1
ATOM 721 C CA . VAL A 1 96 ? 9.815 -4.989 -11.044 1.00 84.88 96 VAL A CA 1
ATOM 722 C C . VAL A 1 96 ? 8.711 -5.853 -10.449 1.00 84.88 96 VAL A C 1
ATOM 724 O O . VAL A 1 96 ? 8.468 -6.936 -10.975 1.00 84.88 96 VAL A O 1
ATOM 727 N N . MET A 1 97 ? 8.019 -5.359 -9.420 1.00 79.19 97 MET A N 1
ATOM 728 C CA . MET A 1 97 ? 6.887 -6.047 -8.802 1.00 79.19 97 MET A CA 1
ATOM 729 C C . MET A 1 97 ? 5.801 -6.340 -9.829 1.00 79.19 97 MET A C 1
ATOM 731 O O . MET A 1 97 ? 5.368 -7.470 -9.959 1.00 79.19 97 MET A O 1
ATOM 735 N N . ASP A 1 98 ? 5.418 -5.376 -10.650 1.00 86.12 98 ASP A N 1
ATOM 736 C CA . ASP A 1 98 ? 4.402 -5.610 -11.671 1.00 86.12 98 ASP A CA 1
ATOM 737 C C . ASP A 1 98 ? 4.916 -6.282 -12.946 1.00 86.12 98 ASP A C 1
ATOM 739 O O . ASP A 1 98 ? 4.158 -6.403 -13.905 1.00 86.12 98 ASP A O 1
ATOM 743 N N . GLU A 1 99 ? 6.182 -6.711 -12.982 1.00 87.81 99 GLU A N 1
ATOM 744 C CA . GLU A 1 99 ? 6.830 -7.275 -14.178 1.00 87.81 99 GLU A CA 1
ATOM 745 C C . GLU A 1 99 ? 6.674 -6.359 -15.406 1.00 87.81 99 GLU A C 1
ATOM 747 O O . GLU A 1 99 ? 6.698 -6.778 -16.564 1.00 87.81 99 GLU A O 1
ATOM 752 N N . ALA A 1 100 ? 6.534 -5.064 -15.131 1.00 93.06 100 ALA A N 1
ATOM 753 C CA . ALA A 1 100 ? 6.148 -4.050 -16.076 1.00 93.06 100 ALA A CA 1
ATOM 754 C C . ALA A 1 100 ? 7.385 -3.525 -16.825 1.00 93.06 100 ALA A C 1
ATOM 756 O O . ALA A 1 100 ? 8.395 -3.173 -16.201 1.00 93.06 100 ALA A O 1
ATOM 757 N N . PRO A 1 101 ? 7.327 -3.429 -18.163 1.00 94.81 101 PRO A N 1
ATOM 758 C CA . PRO A 1 101 ? 8.422 -2.912 -18.979 1.00 94.81 101 PRO A CA 1
ATOM 759 C C . PRO A 1 101 ? 8.496 -1.381 -19.007 1.00 94.81 101 PRO A C 1
ATOM 761 O O . PRO A 1 101 ? 9.575 -0.828 -19.242 1.00 94.81 101 PRO A O 1
ATOM 764 N N . LEU A 1 102 ? 7.373 -0.689 -18.791 1.00 96.00 102 LEU A N 1
ATOM 765 C CA . LEU A 1 102 ? 7.281 0.769 -18.848 1.00 96.00 102 LEU A CA 1
ATOM 766 C C . LEU A 1 102 ? 7.125 1.370 -17.444 1.00 96.00 102 LEU A C 1
ATOM 768 O O . LEU A 1 102 ? 6.491 0.789 -16.568 1.00 96.00 102 LEU A O 1
ATOM 772 N N . LEU A 1 103 ? 7.668 2.564 -17.244 1.00 94.94 103 LEU A N 1
ATOM 773 C CA . LEU A 1 103 ? 7.584 3.321 -16.003 1.00 94.94 103 LEU A CA 1
ATOM 774 C C . LEU A 1 103 ? 7.079 4.727 -16.301 1.00 94.94 103 LEU A C 1
ATOM 776 O O . LEU A 1 103 ? 7.350 5.279 -17.371 1.00 94.94 103 LEU A O 1
ATOM 780 N N . VAL A 1 104 ? 6.356 5.313 -15.357 1.00 94.94 104 VAL A N 1
ATOM 781 C CA . VAL A 1 104 ? 5.842 6.676 -15.466 1.00 94.94 104 VAL A CA 1
ATOM 782 C C . VAL A 1 104 ? 6.231 7.461 -14.222 1.00 94.94 104 VAL A C 1
ATOM 784 O O . VAL A 1 104 ? 5.826 7.130 -13.109 1.00 94.94 104 VAL A O 1
ATOM 787 N N . LEU A 1 105 ? 6.995 8.527 -14.429 1.00 93.44 105 LEU A N 1
ATOM 788 C CA . LEU A 1 105 ? 7.366 9.484 -13.398 1.00 93.44 105 LEU A CA 1
ATOM 789 C C . LEU A 1 105 ? 6.624 10.798 -13.656 1.00 93.44 105 LEU A C 1
ATOM 791 O O . LEU A 1 105 ? 6.827 11.405 -14.704 1.00 93.44 105 LEU A O 1
ATOM 795 N N . SER A 1 106 ? 5.741 11.235 -12.757 1.00 90.06 106 SER A N 1
ATOM 796 C CA . SER A 1 106 ? 4.915 12.436 -12.968 1.00 90.06 106 SER A CA 1
ATOM 797 C C . SER A 1 106 ? 4.927 13.368 -11.758 1.00 90.06 106 SER A C 1
ATOM 799 O O . SER A 1 106 ? 5.114 12.908 -10.640 1.00 90.06 106 SER A O 1
ATOM 801 N N . ASN A 1 107 ? 4.695 14.666 -11.961 1.00 83.69 107 ASN A N 1
ATOM 802 C CA . ASN A 1 107 ? 4.410 15.635 -10.888 1.00 83.69 107 ASN A CA 1
ATOM 803 C C . ASN A 1 107 ? 3.127 16.451 -11.134 1.00 83.69 107 ASN A C 1
ATOM 805 O O . ASN A 1 107 ? 3.009 17.575 -10.661 1.00 83.69 107 ASN A O 1
ATOM 809 N N . TYR A 1 108 ? 2.183 15.896 -11.901 1.00 76.62 108 TYR A N 1
ATOM 810 C CA . TYR A 1 108 ? 0.977 16.550 -12.445 1.00 76.62 108 TYR A CA 1
ATOM 811 C C . TYR A 1 108 ? 1.225 17.577 -13.552 1.00 76.62 108 TYR A C 1
ATOM 813 O O . TYR A 1 108 ? 0.453 17.599 -14.507 1.00 76.62 108 TYR A O 1
ATOM 821 N N . ASP A 1 109 ? 2.299 18.360 -13.488 1.00 81.06 109 ASP A N 1
ATOM 822 C CA . ASP A 1 109 ? 2.629 19.349 -14.526 1.00 81.06 109 ASP A CA 1
ATOM 823 C C . ASP A 1 109 ? 3.407 18.727 -15.691 1.00 81.06 109 ASP A C 1
ATOM 825 O O . ASP A 1 109 ? 3.272 19.122 -16.856 1.00 81.06 109 ASP A O 1
ATOM 829 N N . CYS A 1 110 ? 4.193 17.700 -15.380 1.00 89.00 110 CYS A N 1
ATOM 830 C CA . CYS A 1 110 ? 5.107 17.043 -16.289 1.00 89.00 110 CYS A CA 1
ATOM 831 C C . CYS A 1 110 ? 5.116 15.525 -16.078 1.00 89.00 110 CYS A C 1
ATOM 833 O O . CYS A 1 110 ? 4.914 15.024 -14.972 1.00 89.00 110 CYS A O 1
ATOM 835 N N . THR A 1 111 ? 5.368 14.779 -17.150 1.00 93.19 111 THR A N 1
ATOM 836 C CA . THR A 1 111 ? 5.529 13.325 -17.132 1.00 93.19 111 THR A CA 1
ATOM 837 C C . THR A 1 111 ? 6.791 12.912 -17.885 1.00 93.19 111 THR A C 1
ATOM 839 O O . THR A 1 111 ? 7.006 13.322 -19.022 1.00 93.19 111 THR A O 1
ATOM 842 N N . VAL A 1 112 ? 7.604 12.050 -17.285 1.00 95.94 112 VAL A N 1
ATOM 843 C CA . VAL A 1 112 ? 8.715 11.351 -17.933 1.00 95.94 112 VAL A CA 1
ATOM 844 C C . VAL A 1 112 ? 8.354 9.873 -18.023 1.00 95.94 112 VAL A C 1
ATOM 846 O O . VAL A 1 112 ? 8.100 9.218 -17.012 1.00 95.94 112 VAL A O 1
ATOM 849 N N . PHE A 1 113 ? 8.332 9.338 -19.241 1.00 96.12 113 PHE A N 1
ATOM 850 C CA . PHE A 1 113 ? 8.184 7.904 -19.460 1.00 96.12 113 PHE A CA 1
ATOM 851 C C . PHE A 1 113 ? 9.554 7.257 -19.405 1.00 96.12 113 PHE A C 1
ATOM 853 O O . PHE A 1 113 ? 10.509 7.783 -19.973 1.00 96.12 113 PHE A O 1
ATOM 860 N N . GLN A 1 114 ? 9.656 6.102 -18.767 1.00 96.06 114 GLN A N 1
ATOM 861 C CA . GLN A 1 114 ? 10.878 5.317 -18.779 1.00 96.06 114 GLN A CA 1
ATOM 862 C C . GLN A 1 114 ? 10.597 3.899 -19.230 1.00 96.06 114 GLN A C 1
ATOM 864 O O . GLN A 1 114 ? 9.463 3.430 -19.207 1.00 96.06 114 GLN A O 1
ATOM 869 N N . LYS A 1 115 ? 11.648 3.214 -19.652 1.00 94.88 115 LYS A N 1
ATOM 870 C CA . LYS A 1 115 ? 11.592 1.847 -20.145 1.00 94.88 115 LYS A CA 1
ATOM 871 C C . LYS A 1 115 ? 12.714 1.037 -19.511 1.00 94.88 115 LYS A C 1
ATOM 873 O O . LYS A 1 115 ? 13.847 1.515 -19.453 1.00 94.88 115 LYS A O 1
ATOM 878 N N . ARG A 1 116 ? 12.394 -0.187 -19.093 1.00 92.88 116 ARG A N 1
ATOM 879 C CA . ARG A 1 116 ? 13.349 -1.194 -18.612 1.00 92.88 116 ARG A CA 1
ATOM 880 C C . ARG A 1 116 ? 13.993 -1.971 -19.751 1.00 92.88 116 ARG A C 1
ATOM 882 O O . ARG A 1 116 ? 13.456 -2.062 -20.857 1.00 92.88 116 ARG A O 1
ATOM 889 N N . SER A 1 117 ? 15.149 -2.558 -19.464 1.00 92.44 117 SER A N 1
ATOM 890 C CA . SER A 1 117 ? 15.773 -3.513 -20.375 1.00 92.44 117 SER A CA 1
ATOM 891 C C . SER A 1 117 ? 14.925 -4.788 -20.436 1.00 92.44 117 SER A C 1
ATOM 893 O O . SER A 1 117 ? 14.421 -5.219 -19.398 1.00 92.44 117 SER A O 1
ATOM 895 N N . PRO A 1 118 ? 14.762 -5.418 -21.616 1.00 90.62 118 PRO A N 1
ATOM 896 C CA . PRO A 1 118 ? 14.167 -6.751 -21.697 1.00 90.62 118 PRO A CA 1
ATOM 897 C C . PRO A 1 118 ? 15.045 -7.812 -21.015 1.00 90.62 118 PRO A C 1
ATOM 899 O O . PRO A 1 118 ? 14.566 -8.881 -20.656 1.00 90.62 118 PRO A O 1
ATOM 902 N N . ASN A 1 119 ? 16.332 -7.520 -20.803 1.00 91.06 119 ASN A N 1
ATOM 903 C CA . ASN A 1 119 ? 17.185 -8.316 -19.936 1.00 91.06 119 ASN A CA 1
ATOM 904 C C . ASN A 1 119 ? 17.034 -7.824 -18.489 1.00 91.06 119 ASN A C 1
ATOM 906 O O . ASN A 1 119 ? 17.572 -6.782 -18.133 1.00 91.06 119 ASN A O 1
ATOM 910 N N . VAL A 1 120 ? 16.347 -8.591 -17.645 1.00 84.75 120 VAL A N 1
ATOM 911 C CA . VAL A 1 120 ? 16.102 -8.269 -16.225 1.00 84.75 120 VAL A CA 1
ATOM 912 C C . VAL A 1 120 ? 17.371 -8.072 -15.380 1.00 84.75 120 VAL A C 1
ATOM 914 O O . VAL A 1 120 ? 17.313 -7.411 -14.343 1.00 84.75 120 VAL A O 1
ATOM 917 N N . MET A 1 121 ? 18.520 -8.586 -15.836 1.00 82.88 121 MET A N 1
ATOM 918 C CA . MET A 1 121 ? 19.829 -8.368 -15.205 1.00 82.88 121 MET A CA 1
ATOM 919 C C . MET A 1 121 ? 20.411 -6.979 -15.510 1.00 82.88 121 MET A C 1
ATOM 921 O O . MET A 1 121 ? 21.280 -6.490 -14.790 1.00 82.88 121 MET A O 1
ATOM 925 N N . ASP A 1 122 ? 19.949 -6.340 -16.584 1.00 87.12 122 ASP A N 1
ATOM 926 C CA . ASP A 1 122 ? 20.387 -5.025 -17.031 1.00 87.12 122 ASP A CA 1
ATOM 927 C C . ASP A 1 122 ? 19.490 -3.934 -16.433 1.00 87.12 122 ASP A C 1
ATOM 929 O O . ASP A 1 122 ? 18.376 -3.678 -16.891 1.00 87.12 122 ASP A O 1
ATOM 933 N N . LYS A 1 123 ? 20.004 -3.263 -15.397 1.00 81.31 123 LYS A N 1
ATOM 934 C CA . LYS A 1 123 ? 19.287 -2.219 -14.647 1.00 81.31 123 LYS A CA 1
ATOM 935 C C . LYS A 1 123 ? 19.237 -0.860 -15.362 1.00 81.31 123 LYS A C 1
ATOM 937 O O . LYS A 1 123 ? 18.822 0.127 -14.757 1.00 81.31 123 LYS A O 1
ATOM 942 N N . ARG A 1 124 ? 19.678 -0.765 -16.623 1.00 88.38 124 ARG A N 1
ATOM 943 C CA . ARG A 1 124 ? 19.598 0.488 -17.386 1.00 88.38 124 ARG A CA 1
ATOM 944 C C . ARG A 1 124 ? 18.145 0.880 -17.646 1.00 88.38 124 ARG A C 1
ATOM 946 O O . ARG A 1 124 ? 17.306 0.053 -18.006 1.00 88.38 124 ARG A O 1
ATOM 953 N N . LEU A 1 125 ? 17.886 2.176 -17.503 1.00 90.31 125 LEU A N 1
ATOM 954 C CA . LEU A 1 125 ? 16.617 2.810 -17.825 1.00 90.31 125 LEU A CA 1
ATOM 955 C C . LEU A 1 125 ? 16.804 3.793 -18.972 1.00 90.31 125 LEU A C 1
ATOM 957 O O . LEU A 1 125 ? 17.718 4.616 -18.953 1.00 90.31 125 LEU A O 1
ATOM 961 N N . TRP A 1 126 ? 15.902 3.740 -19.946 1.00 93.44 126 TRP A N 1
ATOM 962 C CA . TRP A 1 126 ? 15.793 4.765 -20.982 1.00 93.44 126 TRP A CA 1
ATOM 963 C C . TRP A 1 126 ? 14.645 5.687 -20.618 1.00 93.44 126 TRP A C 1
ATOM 965 O O . TRP A 1 126 ? 13.532 5.204 -20.434 1.00 93.44 126 TRP A O 1
ATOM 975 N N . ALA A 1 127 ? 14.906 6.986 -20.519 1.00 94.19 127 ALA A N 1
ATOM 976 C CA . ALA A 1 127 ? 13.900 7.994 -20.210 1.00 94.19 127 ALA A CA 1
ATOM 977 C C . ALA A 1 127 ? 13.545 8.810 -21.460 1.00 94.19 127 ALA A C 1
ATOM 979 O O . ALA A 1 127 ? 14.409 9.109 -22.285 1.00 94.19 127 ALA A O 1
ATOM 980 N N . SER A 1 128 ? 12.272 9.170 -21.601 1.00 94.31 128 SER A N 1
ATOM 981 C CA . SER A 1 128 ? 11.817 10.135 -22.597 1.00 94.31 128 SER A CA 1
ATOM 982 C C . SER A 1 128 ? 12.245 11.551 -22.217 1.00 94.31 128 SER A C 1
ATOM 984 O O . SER A 1 128 ? 12.540 11.841 -21.056 1.00 94.31 128 SER A O 1
ATOM 986 N N . GLU A 1 129 ? 12.174 12.471 -23.180 1.00 92.31 129 GLU A N 1
ATOM 987 C CA . GLU A 1 129 ? 12.108 13.894 -22.844 1.00 92.31 129 GLU A CA 1
ATOM 988 C C . GLU A 1 129 ? 10.877 14.170 -21.954 1.00 92.31 129 GLU A C 1
ATOM 990 O O . GLU A 1 129 ? 9.866 13.457 -22.075 1.00 92.31 129 GLU A O 1
ATOM 995 N N . PRO A 1 130 ? 10.930 15.177 -21.064 1.00 93.31 130 PRO A N 1
ATOM 996 C CA . PRO A 1 130 ? 9.796 15.506 -20.213 1.00 93.31 130 PRO A CA 1
ATOM 997 C C . PRO A 1 130 ? 8.605 16.038 -21.013 1.00 93.31 130 PRO A C 1
ATOM 999 O O . PRO A 1 130 ? 8.723 16.940 -21.846 1.00 93.31 130 PRO A O 1
ATOM 1002 N N . VAL A 1 131 ? 7.433 15.477 -20.735 1.00 91.56 131 VAL A N 1
ATOM 1003 C CA . VAL A 1 131 ? 6.171 15.785 -21.400 1.00 91.56 131 VAL A CA 1
ATOM 1004 C C . VAL A 1 131 ? 5.340 16.693 -20.507 1.00 91.56 131 VAL A C 1
ATOM 1006 O O . VAL A 1 131 ? 4.761 16.247 -19.522 1.00 91.56 131 VAL A O 1
ATOM 1009 N N . TRP A 1 132 ? 5.247 17.960 -20.891 1.00 86.19 132 TRP A N 1
ATOM 1010 C CA . TRP A 1 132 ? 4.478 18.972 -20.170 1.00 86.19 132 TRP A CA 1
ATOM 1011 C C . TRP A 1 132 ? 3.001 18.950 -20.566 1.00 86.19 132 TRP A C 1
ATOM 1013 O O . TRP A 1 132 ? 2.685 18.921 -21.760 1.00 86.19 132 TRP A O 1
ATOM 1023 N N . TRP A 1 133 ? 2.093 18.985 -19.587 1.00 79.50 133 TRP A N 1
ATOM 1024 C CA . TRP A 1 133 ? 0.645 18.876 -19.826 1.00 79.50 133 TRP A CA 1
ATOM 1025 C C . TRP A 1 133 ? 0.039 20.058 -20.589 1.00 79.50 133 TRP A C 1
ATOM 1027 O O . TRP A 1 133 ? -0.981 19.896 -21.262 1.00 79.50 133 TRP A O 1
ATOM 1037 N N . ASP A 1 134 ? 0.703 21.211 -20.560 1.00 81.50 134 ASP A N 1
ATOM 1038 C CA . ASP A 1 134 ? 0.370 22.409 -21.332 1.00 81.50 134 ASP A CA 1
ATOM 1039 C C . ASP A 1 134 ? 0.976 22.416 -22.754 1.00 81.50 134 ASP A C 1
ATOM 1041 O O . ASP A 1 134 ? 0.684 23.307 -23.557 1.00 81.50 134 ASP A O 1
ATOM 1045 N N . SER A 1 135 ? 1.811 21.429 -23.106 1.00 81.44 135 SER A N 1
ATOM 1046 C CA . SER A 1 135 ? 2.404 21.327 -24.441 1.00 81.44 135 SER A CA 1
ATOM 1047 C C . SER A 1 135 ? 1.338 21.059 -25.503 1.00 81.44 135 SER A C 1
ATOM 1049 O O . SER A 1 135 ? 0.448 20.224 -25.327 1.00 81.44 135 SER A O 1
ATOM 1051 N N . GLN A 1 136 ? 1.470 21.717 -26.659 1.00 77.50 136 GLN A N 1
ATOM 1052 C CA . GLN A 1 136 ? 0.589 21.503 -27.811 1.00 77.50 136 GLN A CA 1
ATOM 1053 C C . GLN A 1 136 ? 1.235 20.687 -28.939 1.00 77.50 136 GLN A C 1
ATOM 1055 O O . GLN A 1 136 ? 0.516 20.172 -29.797 1.00 77.50 136 GLN A O 1
ATOM 1060 N N . ARG A 1 137 ? 2.572 20.553 -28.972 1.00 79.88 137 ARG A N 1
ATOM 1061 C CA . ARG A 1 137 ? 3.307 19.930 -30.091 1.00 79.88 137 ARG A CA 1
ATOM 1062 C C . ARG A 1 137 ? 4.583 19.193 -29.635 1.00 79.88 137 ARG A C 1
ATOM 1064 O O . ARG A 1 137 ? 5.605 19.845 -29.457 1.00 79.88 137 ARG A O 1
ATOM 1071 N N . PRO A 1 138 ? 4.553 17.853 -29.517 1.00 79.19 138 PRO A N 1
ATOM 1072 C CA . PRO A 1 138 ? 3.346 17.034 -29.418 1.00 79.19 138 PRO A CA 1
ATOM 1073 C C . PRO A 1 138 ? 2.563 17.379 -28.144 1.00 79.19 138 PRO A C 1
ATOM 1075 O O . PRO A 1 138 ? 3.136 17.807 -27.141 1.00 79.19 138 PRO A O 1
ATOM 1078 N N . SER A 1 139 ? 1.239 17.212 -28.187 1.00 83.12 139 SER A N 1
ATOM 1079 C CA . SER A 1 139 ? 0.429 17.355 -26.974 1.00 83.12 139 SER A CA 1
ATOM 1080 C C . SER A 1 139 ? 0.752 16.247 -25.973 1.00 83.12 139 SER A C 1
ATOM 1082 O O . SER A 1 139 ? 1.015 15.114 -26.386 1.00 83.12 139 SER A O 1
ATOM 1084 N N . ALA A 1 140 ? 0.658 16.524 -24.669 1.00 80.38 140 ALA A N 1
ATOM 1085 C CA . ALA A 1 140 ? 0.879 15.496 -23.648 1.00 80.38 140 ALA A CA 1
ATOM 1086 C C . ALA A 1 140 ? -0.000 14.261 -23.865 1.00 80.38 140 ALA A C 1
ATOM 1088 O O . ALA A 1 140 ? 0.463 13.127 -23.768 1.00 80.38 140 ALA A O 1
ATOM 1089 N N . ARG A 1 141 ? -1.255 14.475 -24.273 1.00 80.31 141 ARG A N 1
ATOM 1090 C CA . ARG A 1 141 ? -2.181 13.393 -24.617 1.00 80.31 141 ARG A CA 1
ATOM 1091 C C . ARG A 1 141 ? -1.650 12.510 -25.749 1.00 80.31 141 ARG A C 1
ATOM 1093 O O . ARG A 1 141 ? -1.764 11.294 -25.653 1.00 80.31 141 ARG A O 1
ATOM 1100 N N . ALA A 1 142 ? -1.066 13.092 -26.797 1.00 78.00 142 ALA A N 1
ATOM 1101 C CA . ALA A 1 142 ? -0.462 12.320 -27.883 1.00 78.00 142 ALA A CA 1
ATOM 1102 C C . ALA A 1 142 ? 0.734 11.490 -27.389 1.00 78.00 142 ALA A C 1
ATOM 1104 O O . ALA A 1 142 ? 0.833 10.313 -27.728 1.00 78.00 142 ALA A O 1
ATOM 1105 N N . CYS A 1 143 ? 1.582 12.058 -26.527 1.00 85.50 143 CYS A N 1
ATOM 1106 C CA . CYS A 1 143 ? 2.703 11.333 -25.922 1.00 85.50 143 CYS A CA 1
ATOM 1107 C C . CYS A 1 143 ? 2.237 10.154 -25.058 1.00 85.50 143 CYS A C 1
ATOM 1109 O O . CYS A 1 143 ? 2.770 9.055 -25.182 1.00 85.50 143 CYS A O 1
ATOM 1111 N N . TRP A 1 144 ? 1.209 10.347 -24.230 1.00 87.56 144 TRP A N 1
ATOM 1112 C CA . TRP A 1 144 ? 0.617 9.275 -23.426 1.00 87.56 144 TRP A CA 1
ATOM 1113 C C . TRP A 1 144 ? 0.012 8.155 -24.291 1.00 87.56 144 TRP A C 1
ATOM 1115 O O . TRP A 1 144 ? 0.187 6.976 -23.990 1.00 87.56 144 TRP A O 1
ATOM 1125 N N . LEU A 1 145 ? -0.662 8.492 -25.395 1.00 80.69 145 LEU A N 1
ATOM 1126 C CA . LEU A 1 145 ? -1.197 7.494 -26.332 1.00 80.69 145 LEU A CA 1
ATOM 1127 C C . LEU A 1 145 ? -0.080 6.723 -27.050 1.00 80.69 145 LEU A C 1
ATOM 1129 O O . LEU A 1 145 ? -0.192 5.509 -27.225 1.00 80.69 145 LEU A O 1
ATOM 1133 N N . GLN A 1 146 ? 1.015 7.397 -27.407 1.00 88.00 146 GLN A N 1
ATOM 1134 C CA . GLN A 1 146 ? 2.209 6.740 -27.933 1.00 88.00 146 GLN A CA 1
ATOM 1135 C C . GLN A 1 146 ? 2.823 5.801 -26.888 1.00 88.00 146 GLN A C 1
ATOM 1137 O O . GLN A 1 146 ? 3.178 4.670 -27.212 1.00 88.00 146 GLN A O 1
ATOM 1142 N N . ALA A 1 147 ? 2.902 6.226 -25.624 1.00 91.50 147 ALA A N 1
ATOM 1143 C CA . ALA A 1 147 ? 3.375 5.385 -24.529 1.00 91.50 147 ALA A CA 1
ATOM 1144 C C . ALA A 1 147 ? 2.503 4.129 -24.361 1.00 91.50 147 ALA A C 1
ATOM 1146 O O . ALA A 1 147 ? 3.041 3.039 -24.191 1.00 91.50 147 ALA A O 1
ATOM 1147 N N . PHE A 1 148 ? 1.176 4.234 -24.508 1.00 87.75 148 PHE A N 1
ATOM 1148 C CA . PHE A 1 148 ? 0.281 3.069 -24.489 1.00 87.75 148 PHE A CA 1
ATOM 1149 C C . PHE A 1 148 ? 0.554 2.092 -25.639 1.00 87.75 148 PHE A C 1
ATOM 1151 O O . PHE A 1 148 ? 0.531 0.879 -25.435 1.00 87.75 148 PHE A O 1
ATOM 1158 N N . GLN A 1 149 ? 0.788 2.596 -26.854 1.00 84.62 149 GLN A N 1
ATOM 1159 C CA . GLN A 1 149 ? 1.124 1.752 -28.005 1.00 84.62 149 GLN A CA 1
ATOM 1160 C C . GLN A 1 149 ? 2.463 1.043 -27.800 1.00 84.62 149 GLN A C 1
ATOM 1162 O O . GLN A 1 149 ? 2.564 -0.161 -28.031 1.00 84.62 149 GLN A O 1
ATOM 1167 N N . THR A 1 150 ? 3.457 1.776 -27.301 1.00 91.56 150 THR A N 1
ATOM 1168 C CA . THR A 1 150 ? 4.767 1.238 -26.930 1.00 91.56 150 THR A CA 1
ATOM 1169 C C . THR A 1 150 ? 4.630 0.148 -25.866 1.00 91.56 150 THR A C 1
ATOM 1171 O O . THR A 1 150 ? 5.146 -0.948 -26.060 1.00 91.56 150 THR A O 1
ATOM 1174 N N . ALA A 1 151 ? 3.872 0.400 -24.794 1.00 91.06 151 ALA A N 1
ATOM 1175 C CA . ALA A 1 151 ? 3.627 -0.565 -23.723 1.00 91.06 151 ALA A CA 1
ATOM 1176 C C . ALA A 1 151 ? 2.923 -1.831 -24.239 1.00 91.06 151 ALA A C 1
ATOM 1178 O O . ALA A 1 151 ? 3.307 -2.943 -23.889 1.00 91.06 151 ALA A 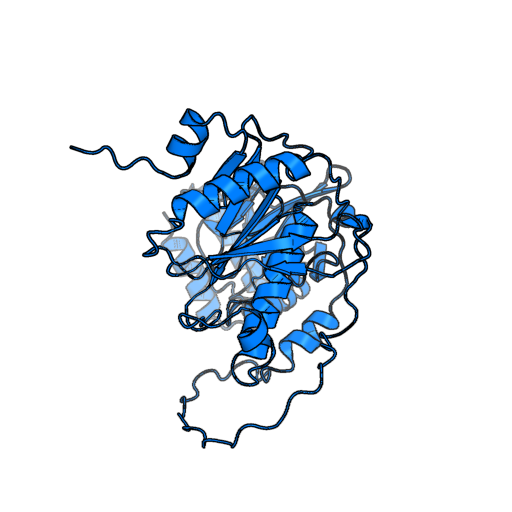O 1
ATOM 1179 N N . LYS A 1 152 ? 1.943 -1.681 -25.142 1.00 88.12 152 LYS A N 1
ATOM 1180 C CA . LYS A 1 152 ? 1.279 -2.817 -25.800 1.00 88.12 152 LYS A CA 1
ATOM 1181 C C . LYS A 1 152 ? 2.273 -3.689 -26.572 1.00 88.12 152 LYS A C 1
ATOM 1183 O O . LYS A 1 152 ? 2.179 -4.906 -26.499 1.00 88.12 152 LYS A O 1
ATOM 1188 N N . GLY A 1 153 ? 3.215 -3.079 -27.295 1.00 90.19 153 GLY A N 1
ATOM 1189 C CA . GLY A 1 153 ? 4.263 -3.802 -28.026 1.00 90.19 153 GLY A CA 1
ATOM 1190 C C . GLY A 1 153 ? 5.290 -4.504 -27.129 1.00 90.19 153 GLY A C 1
ATOM 1191 O O . GLY A 1 153 ? 6.089 -5.290 -27.628 1.00 90.19 153 GLY A O 1
ATOM 1192 N N . MET A 1 154 ? 5.276 -4.227 -25.823 1.00 92.56 154 MET A N 1
ATOM 1193 C CA . MET A 1 154 ? 6.161 -4.835 -24.825 1.00 92.56 154 MET A CA 1
ATOM 1194 C C . MET A 1 154 ? 5.449 -5.861 -23.940 1.00 92.56 154 MET A C 1
ATOM 1196 O O . MET A 1 154 ? 6.066 -6.397 -23.028 1.00 92.56 154 MET A O 1
ATOM 1200 N N . ALA A 1 155 ? 4.168 -6.146 -24.187 1.00 88.38 155 ALA A N 1
ATOM 1201 C CA . ALA A 1 155 ? 3.380 -7.064 -23.365 1.00 88.38 155 ALA A CA 1
ATOM 1202 C C . ALA A 1 155 ? 4.009 -8.464 -23.235 1.00 88.38 155 ALA A C 1
ATOM 1204 O O . ALA A 1 155 ? 3.877 -9.101 -22.195 1.00 88.38 155 ALA A O 1
ATOM 1205 N N . ASP A 1 156 ? 4.731 -8.911 -24.264 1.00 87.06 156 ASP A N 1
ATOM 1206 C CA . ASP A 1 156 ? 5.342 -10.242 -24.309 1.00 87.06 156 ASP A CA 1
ATOM 1207 C C . ASP A 1 156 ? 6.757 -10.285 -23.711 1.00 87.06 156 ASP A C 1
ATOM 1209 O O . ASP A 1 156 ? 7.408 -11.326 -23.735 1.00 87.06 156 ASP A O 1
ATOM 1213 N N . TRP A 1 157 ? 7.270 -9.166 -23.184 1.00 86.94 157 TRP A N 1
ATOM 1214 C CA . TRP A 1 157 ? 8.668 -9.057 -22.749 1.00 86.94 157 TRP A CA 1
ATOM 1215 C C . TRP A 1 157 ? 9.027 -9.903 -21.532 1.00 86.94 157 TRP A C 1
ATOM 1217 O O . TRP A 1 157 ? 10.213 -9.974 -21.246 1.00 86.94 157 TRP A O 1
ATOM 1227 N N . CYS A 1 158 ? 8.043 -10.526 -20.867 1.00 74.81 158 CYS A N 1
ATOM 1228 C CA . CYS A 1 158 ? 8.186 -11.416 -19.710 1.00 74.81 158 CYS A CA 1
ATOM 1229 C C . CYS A 1 158 ? 9.378 -11.025 -18.826 1.00 74.81 158 CYS A C 1
ATOM 1231 O O . CYS A 1 158 ? 10.496 -11.500 -19.019 1.00 74.81 158 CYS A O 1
ATOM 1233 N N . LEU A 1 159 ? 9.139 -10.122 -17.873 1.00 85.25 159 LEU A N 1
ATOM 1234 C CA . LEU A 1 159 ? 10.175 -9.578 -16.996 1.00 85.25 159 LEU A CA 1
ATOM 1235 C C . LEU A 1 159 ? 10.061 -10.198 -15.600 1.00 85.25 159 LEU A C 1
ATOM 1237 O O . LEU A 1 159 ? 9.636 -9.501 -14.677 1.00 85.25 159 LEU A O 1
ATOM 1241 N N . PRO A 1 160 ? 10.412 -11.487 -15.424 1.00 78.19 160 PRO A N 1
ATOM 1242 C CA . PRO A 1 160 ? 10.181 -12.195 -14.178 1.00 78.19 160 PRO A CA 1
ATOM 1243 C C . PRO A 1 160 ? 10.894 -11.478 -13.040 1.00 78.19 160 PRO A C 1
ATOM 1245 O O . PRO A 1 160 ? 12.123 -11.356 -13.028 1.00 78.19 160 PRO A O 1
ATOM 1248 N N . ARG A 1 161 ? 10.112 -11.026 -12.057 1.00 80.69 161 ARG A N 1
ATOM 1249 C CA . ARG A 1 161 ? 10.627 -10.277 -10.905 1.00 80.69 161 ARG A CA 1
ATOM 1250 C C . ARG A 1 161 ? 11.713 -11.049 -10.149 1.00 80.69 161 ARG A C 1
ATOM 1252 O O . ARG A 1 161 ? 12.678 -10.457 -9.684 1.00 80.69 161 ARG A O 1
ATOM 1259 N N . GLN A 1 162 ? 11.593 -12.379 -10.120 1.00 76.12 162 GLN A N 1
ATOM 1260 C CA . GLN A 1 162 ? 12.509 -13.308 -9.448 1.00 76.12 162 GLN A CA 1
ATOM 1261 C C . GLN A 1 162 ? 13.921 -13.325 -10.053 1.00 76.12 162 GLN A C 1
ATOM 1263 O O . GLN A 1 162 ? 14.871 -13.711 -9.382 1.00 76.12 162 GLN A O 1
ATOM 1268 N N . ALA A 1 163 ? 14.069 -12.918 -11.314 1.00 76.44 163 ALA A N 1
ATOM 1269 C CA . ALA A 1 163 ? 15.356 -12.896 -12.002 1.00 76.44 163 ALA A CA 1
ATOM 1270 C C . ALA A 1 163 ? 16.021 -11.508 -11.981 1.00 76.44 163 ALA A C 1
ATOM 1272 O O . ALA A 1 163 ? 17.090 -11.332 -12.559 1.00 76.44 163 ALA A O 1
ATOM 1273 N N . VAL A 1 164 ? 15.411 -10.510 -11.331 1.00 77.50 164 VAL A N 1
ATOM 1274 C CA . VAL A 1 164 ? 16.021 -9.187 -11.163 1.00 77.50 164 VAL A CA 1
ATOM 1275 C C . VAL A 1 164 ? 17.040 -9.251 -10.015 1.00 77.50 164 VAL A C 1
ATOM 1277 O O . VAL A 1 164 ? 16.669 -9.613 -8.899 1.00 77.50 164 VAL A O 1
ATOM 1280 N N . PRO A 1 165 ? 18.316 -8.871 -10.229 1.00 73.44 165 PRO A N 1
ATOM 1281 C CA . PRO A 1 165 ? 19.322 -8.903 -9.172 1.00 73.44 165 PRO A CA 1
ATOM 1282 C C . PRO A 1 165 ? 18.948 -7.981 -8.018 1.00 73.44 165 PRO A C 1
ATOM 1284 O O . PRO A 1 165 ? 18.624 -6.807 -8.244 1.00 73.44 165 PRO A O 1
ATOM 1287 N N . GLN A 1 166 ? 19.116 -8.459 -6.785 1.00 62.44 166 GLN A N 1
ATOM 1288 C CA . GLN A 1 166 ? 19.014 -7.611 -5.600 1.00 62.44 166 GLN A CA 1
ATOM 1289 C C . GLN A 1 166 ? 19.941 -6.392 -5.733 1.00 62.44 166 GLN A C 1
ATOM 1291 O O . GLN A 1 166 ? 21.048 -6.462 -6.276 1.00 62.44 166 GLN A O 1
ATOM 1296 N N . THR A 1 167 ? 19.465 -5.224 -5.314 1.00 59.38 167 THR A N 1
ATOM 1297 C CA . THR A 1 167 ? 20.285 -4.009 -5.294 1.00 59.38 167 THR A CA 1
ATOM 1298 C C . THR A 1 167 ? 21.033 -3.976 -3.965 1.00 59.38 167 THR A C 1
ATOM 1300 O O . THR A 1 167 ? 20.481 -3.560 -2.955 1.00 59.38 167 THR A O 1
ATOM 1303 N N . LEU A 1 168 ? 22.272 -4.471 -3.958 1.00 42.28 168 LEU A N 1
ATOM 1304 C CA . LEU A 1 168 ? 23.165 -4.394 -2.801 1.00 42.28 168 LEU A CA 1
ATOM 1305 C C . LEU A 1 168 ? 23.732 -2.968 -2.695 1.00 42.28 168 LEU A C 1
ATOM 1307 O O . LEU A 1 168 ? 24.498 -2.556 -3.562 1.00 42.28 168 LEU A O 1
ATOM 1311 N N . GLY A 1 169 ? 23.377 -2.229 -1.639 1.00 49.62 169 GLY A N 1
ATOM 1312 C CA . GLY A 1 169 ? 23.944 -0.905 -1.340 1.00 49.62 169 GLY A CA 1
ATOM 1313 C C . GLY A 1 169 ? 23.414 0.248 -2.210 1.00 49.62 169 GLY A C 1
ATOM 1314 O O . GLY A 1 169 ? 23.017 0.070 -3.360 1.00 49.62 169 GLY A O 1
ATOM 1315 N N . GLY A 1 170 ? 23.380 1.455 -1.633 1.00 45.44 170 GLY A N 1
ATOM 1316 C CA . GLY A 1 170 ? 22.920 2.678 -2.301 1.00 45.44 170 GLY A CA 1
ATOM 1317 C C . GLY A 1 170 ? 23.677 2.975 -3.604 1.00 45.44 170 GLY A C 1
ATOM 1318 O O . GLY A 1 170 ? 24.876 2.731 -3.712 1.00 45.44 170 GLY A O 1
ATOM 1319 N N . CYS A 1 171 ? 22.962 3.487 -4.610 1.00 40.69 171 CYS A N 1
ATOM 1320 C CA . CYS A 1 171 ? 23.467 3.708 -5.967 1.00 40.69 171 CYS A CA 1
ATOM 1321 C C . CYS A 1 171 ? 24.743 4.568 -6.031 1.00 40.69 171 CYS A C 1
ATOM 1323 O O . CYS A 1 171 ? 24.748 5.725 -5.610 1.00 40.69 171 CYS A O 1
ATOM 1325 N N . SER A 1 172 ? 25.769 4.064 -6.719 1.00 34.97 172 SER A N 1
ATOM 1326 C CA . SER A 1 172 ? 26.817 4.871 -7.346 1.00 34.97 172 SER A CA 1
ATOM 1327 C C . SER A 1 172 ? 26.466 5.095 -8.824 1.00 34.97 172 SER A C 1
ATOM 1329 O O . SER A 1 172 ? 26.306 4.152 -9.595 1.00 34.97 172 SER A O 1
ATOM 1331 N N . ILE A 1 173 ? 26.301 6.360 -9.223 1.00 41.81 173 ILE A N 1
ATOM 1332 C CA . ILE A 1 173 ? 26.124 6.753 -10.630 1.00 41.81 173 ILE A CA 1
ATOM 1333 C C . ILE A 1 173 ? 27.523 7.073 -11.181 1.00 41.81 173 ILE A C 1
ATOM 1335 O O . ILE A 1 173 ? 28.166 7.976 -10.641 1.00 41.81 173 ILE A O 1
ATOM 1339 N N . PRO A 1 174 ? 28.033 6.365 -12.205 1.00 33.75 174 PRO A N 1
ATOM 1340 C CA . PRO A 1 174 ? 29.283 6.745 -12.854 1.00 33.75 174 PRO A CA 1
ATOM 1341 C C . PRO A 1 174 ? 29.103 8.081 -13.593 1.00 33.75 174 PRO A C 1
ATOM 1343 O O . PRO A 1 174 ? 28.220 8.216 -14.435 1.00 33.75 174 PRO A O 1
ATOM 1346 N N . ILE A 1 175 ? 29.931 9.068 -13.243 1.00 34.22 175 ILE A N 1
ATOM 1347 C CA . ILE A 1 175 ? 29.907 10.443 -13.765 1.00 34.22 175 ILE A CA 1
ATOM 1348 C C . ILE A 1 175 ? 30.665 10.496 -15.106 1.00 34.22 175 ILE A C 1
ATOM 1350 O O . ILE A 1 175 ? 31.853 10.163 -15.121 1.00 34.22 175 ILE A O 1
ATOM 1354 N N . PRO A 1 176 ? 30.065 10.959 -16.217 1.00 33.78 176 PRO A N 1
ATOM 1355 C CA . PRO A 1 176 ? 30.824 11.454 -17.363 1.00 33.78 176 PRO A CA 1
ATOM 1356 C C . PRO A 1 176 ? 31.426 12.824 -17.013 1.00 33.78 176 PRO A C 1
ATOM 1358 O O . PRO A 1 176 ? 30.716 13.720 -16.561 1.00 33.78 176 PRO A O 1
ATOM 1361 N N . GLN A 1 177 ? 32.739 12.987 -17.190 1.00 29.88 177 GLN A N 1
ATOM 1362 C CA . GLN A 1 177 ? 33.455 14.234 -16.892 1.00 29.88 177 GLN A CA 1
ATOM 1363 C C . GLN A 1 177 ? 32.923 15.391 -17.754 1.00 29.88 177 GLN A C 1
ATOM 1365 O O . GLN A 1 177 ? 33.096 15.371 -18.970 1.00 29.88 177 GLN A O 1
ATOM 1370 N N . LEU A 1 178 ? 32.319 16.406 -17.130 1.00 32.41 178 LEU A N 1
ATOM 1371 C CA . LEU A 1 178 ? 31.982 17.685 -17.762 1.00 32.41 178 LEU A CA 1
ATOM 1372 C C . LEU A 1 178 ? 32.311 18.850 -16.817 1.00 32.41 178 LEU A C 1
ATOM 1374 O O . LEU A 1 178 ? 32.232 18.715 -15.597 1.00 32.41 178 LEU A O 1
ATOM 1378 N N . GLU A 1 179 ? 32.758 19.952 -17.425 1.00 30.17 179 GLU A N 1
ATOM 1379 C CA . GLU A 1 179 ? 33.480 21.074 -16.810 1.00 30.17 179 GLU A CA 1
ATOM 1380 C C . GLU A 1 179 ? 32.695 21.848 -15.726 1.00 30.17 179 GLU A C 1
ATOM 1382 O O . GLU A 1 179 ? 31.462 21.868 -15.743 1.00 30.17 179 GLU A O 1
ATOM 1387 N N . PRO A 1 180 ? 33.391 22.495 -14.765 1.00 29.53 180 PRO A N 1
ATOM 1388 C CA . PRO A 1 180 ? 32.770 23.043 -13.566 1.00 29.53 180 PRO A CA 1
ATOM 1389 C C . PRO A 1 180 ? 32.050 24.371 -13.830 1.00 29.53 180 PRO A C 1
ATOM 1391 O O . PRO A 1 180 ? 32.624 25.298 -14.396 1.00 29.53 180 PRO A O 1
ATOM 1394 N N . LEU A 1 181 ? 30.820 24.491 -13.326 1.00 30.83 181 LEU A N 1
ATOM 1395 C CA . LEU A 1 181 ? 30.102 25.762 -13.186 1.00 30.83 181 LEU A CA 1
ATOM 1396 C C . LEU A 1 181 ? 30.195 26.273 -11.740 1.00 30.83 181 LEU A C 1
ATOM 1398 O O . LEU A 1 181 ? 30.136 25.494 -10.787 1.00 30.83 181 LEU A O 1
ATOM 1402 N N . GLU A 1 182 ? 30.368 27.589 -11.600 1.00 32.72 182 GLU A N 1
ATOM 1403 C CA . GLU A 1 182 ? 30.669 28.281 -10.341 1.00 32.72 182 GLU A CA 1
ATOM 1404 C C . GLU A 1 182 ? 29.551 28.193 -9.276 1.00 32.72 182 GLU A C 1
ATOM 1406 O O . GLU A 1 182 ? 28.364 28.143 -9.613 1.00 32.72 182 GLU A O 1
ATOM 1411 N N . PRO A 1 183 ? 29.901 28.214 -7.973 1.00 30.80 183 PRO A N 1
ATOM 1412 C CA . PRO A 1 183 ? 28.962 27.937 -6.893 1.00 30.80 183 PRO A CA 1
ATOM 1413 C C . PRO A 1 183 ? 28.191 29.182 -6.427 1.00 30.80 183 PRO A C 1
ATOM 1415 O O . PRO A 1 183 ? 28.782 30.216 -6.119 1.00 30.80 183 PRO A O 1
ATOM 1418 N N . GLN A 1 184 ? 26.870 29.053 -6.256 1.00 28.75 184 GLN A N 1
ATOM 1419 C CA . GLN A 1 184 ? 26.047 30.015 -5.509 1.00 28.75 184 GLN A CA 1
ATOM 1420 C C . GLN A 1 184 ? 25.667 29.483 -4.115 1.00 28.75 184 GLN A C 1
ATOM 1422 O O . GLN A 1 184 ? 25.474 28.285 -3.910 1.00 28.75 184 GLN A O 1
ATOM 1427 N N . GLN A 1 185 ? 25.615 30.401 -3.143 1.00 28.61 185 GLN A N 1
ATOM 1428 C CA . GLN A 1 185 ? 25.553 30.139 -1.698 1.00 28.61 185 GLN A CA 1
ATOM 1429 C C . GLN A 1 185 ? 24.176 29.643 -1.194 1.00 28.61 185 GLN A C 1
ATOM 1431 O O . GLN A 1 185 ? 23.148 30.052 -1.734 1.00 28.61 185 GLN A O 1
ATOM 1436 N N . PRO A 1 186 ? 24.119 28.836 -0.109 1.00 28.97 186 PRO A N 1
ATOM 1437 C CA . PRO A 1 186 ? 22.877 28.240 0.381 1.00 28.97 186 PRO A CA 1
ATOM 1438 C C . PRO A 1 186 ? 22.146 29.095 1.432 1.00 28.97 186 PRO A C 1
ATOM 1440 O O . PRO A 1 186 ? 22.739 29.619 2.378 1.00 28.97 186 PRO A O 1
ATOM 1443 N N . LEU A 1 187 ? 20.816 29.155 1.308 1.00 23.94 187 LEU A N 1
ATOM 1444 C CA . LEU A 1 187 ? 19.889 29.753 2.274 1.00 23.94 187 LEU A CA 1
ATOM 1445 C C . LEU A 1 187 ? 19.561 28.770 3.411 1.00 23.94 187 LEU A C 1
ATOM 1447 O O . LEU A 1 187 ? 19.012 27.695 3.187 1.00 23.94 187 LEU A O 1
ATOM 1451 N N . LYS A 1 188 ? 19.852 29.168 4.655 1.00 27.89 188 LYS A N 1
ATOM 1452 C CA . LYS A 1 188 ? 19.472 28.447 5.882 1.00 27.89 188 LYS A CA 1
ATOM 1453 C C . LYS A 1 188 ? 18.019 28.756 6.265 1.00 27.89 188 LYS A C 1
ATOM 1455 O O . LYS A 1 188 ? 17.672 29.925 6.427 1.00 27.89 188 LYS A O 1
ATOM 1460 N N . ARG A 1 189 ? 17.199 27.735 6.537 1.00 27.56 189 ARG A N 1
ATOM 1461 C CA . ARG A 1 189 ? 15.958 27.873 7.326 1.00 27.56 189 ARG A CA 1
ATOM 1462 C C . ARG A 1 189 ? 15.964 26.889 8.495 1.00 27.56 189 ARG A C 1
ATOM 1464 O O . ARG A 1 189 ? 16.307 25.726 8.331 1.00 27.56 189 ARG A O 1
ATOM 1471 N N . LYS A 1 190 ? 15.631 27.410 9.679 1.00 27.53 190 LYS A N 1
ATOM 1472 C CA . LYS A 1 190 ? 15.500 26.689 10.951 1.00 27.53 190 LYS A CA 1
ATOM 1473 C C . LYS A 1 190 ? 14.094 26.089 11.050 1.00 27.53 190 LYS A C 1
ATOM 1475 O O . LYS A 1 190 ? 13.136 26.821 10.821 1.00 27.53 190 LYS A O 1
ATOM 1480 N N . PHE A 1 191 ? 13.980 24.831 11.466 1.00 26.84 191 PHE A N 1
ATOM 1481 C CA . PHE A 1 191 ? 12.733 24.255 11.974 1.00 26.84 191 PHE A CA 1
ATOM 1482 C C . PHE A 1 191 ? 12.889 23.914 13.460 1.00 26.84 191 PHE A C 1
ATOM 1484 O O . PHE A 1 191 ? 13.950 23.468 13.890 1.00 26.84 191 PHE A O 1
ATOM 1491 N N . GLN A 1 192 ? 11.851 24.237 14.234 1.00 26.52 192 GLN A N 1
ATOM 1492 C CA . GLN A 1 192 ? 11.749 24.039 15.680 1.00 26.52 192 GLN A CA 1
ATOM 1493 C C . GLN A 1 192 ? 11.370 22.591 16.013 1.00 26.52 192 GLN A C 1
ATOM 1495 O O . GLN A 1 192 ? 10.462 22.026 15.412 1.00 26.52 192 GLN A O 1
ATOM 1500 N N . GLU A 1 193 ? 12.061 22.041 17.008 1.00 29.70 193 GLU A N 1
ATOM 1501 C CA . GLU A 1 193 ? 11.878 20.714 17.595 1.00 29.70 193 GLU A CA 1
ATOM 1502 C C . GLU A 1 193 ? 10.685 20.681 18.563 1.00 29.70 193 GLU A C 1
ATOM 1504 O O . GLU A 1 193 ? 10.6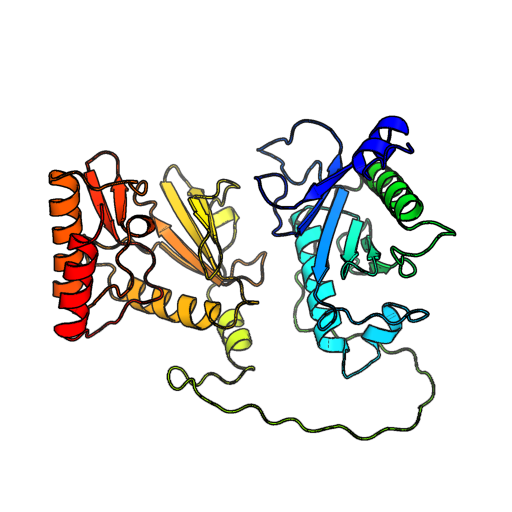96 21.399 19.562 1.00 29.70 193 GLU A O 1
ATOM 1509 N N . GLN A 1 194 ? 9.718 19.785 18.340 1.00 28.25 194 GLN A N 1
ATOM 1510 C CA . GLN A 1 194 ? 8.929 19.151 19.405 1.00 28.25 194 GLN A CA 1
ATOM 1511 C C . GLN A 1 194 ? 8.578 17.717 18.985 1.00 28.25 194 GLN A C 1
ATOM 1513 O O . GLN A 1 194 ? 7.698 17.497 18.163 1.00 28.25 194 GLN A O 1
ATOM 1518 N N . GLY A 1 195 ? 9.307 16.752 19.549 1.00 26.03 195 GLY A N 1
ATOM 1519 C CA . GLY A 1 195 ? 9.156 15.315 19.303 1.00 26.03 195 GLY A CA 1
ATOM 1520 C C . GLY A 1 195 ? 10.145 14.521 20.157 1.00 26.03 195 GLY A C 1
ATOM 1521 O O . GLY A 1 195 ? 11.052 13.878 19.643 1.00 26.03 195 GLY A O 1
ATOM 1522 N N . LYS A 1 196 ? 10.049 14.648 21.488 1.00 30.56 196 LYS A N 1
ATOM 1523 C CA . LYS A 1 196 ? 10.865 13.888 22.450 1.00 30.56 196 LYS A CA 1
ATOM 1524 C C . LYS A 1 196 ? 10.115 12.627 22.890 1.00 30.56 196 LYS A C 1
ATOM 1526 O O . LYS A 1 196 ? 9.472 12.635 23.931 1.00 30.56 196 LYS A O 1
ATOM 1531 N N . ALA A 1 197 ? 10.240 11.562 22.106 1.00 32.75 197 ALA A N 1
ATOM 1532 C CA . ALA A 1 197 ? 10.225 10.163 22.544 1.00 32.75 197 ALA A CA 1
ATOM 1533 C C . ALA A 1 197 ? 10.691 9.318 21.347 1.00 32.75 197 ALA A C 1
ATOM 1535 O O . ALA A 1 197 ? 10.106 9.419 20.279 1.00 32.75 197 ALA A O 1
ATOM 1536 N N . PHE A 1 198 ? 11.761 8.538 21.521 1.00 34.78 198 PHE A N 1
ATOM 1537 C CA . PHE A 1 198 ? 12.584 7.906 20.473 1.00 34.78 198 PHE A CA 1
ATOM 1538 C C . PHE A 1 198 ? 13.463 8.878 19.676 1.00 34.78 198 PHE A C 1
ATOM 1540 O O . PHE A 1 198 ? 13.207 9.227 18.530 1.00 34.78 198 PHE A O 1
ATOM 1547 N N . GLY A 1 199 ? 14.574 9.278 20.302 1.00 31.03 199 GLY A N 1
ATOM 1548 C CA . GLY A 1 199 ? 15.697 9.892 19.599 1.00 31.03 199 GLY A CA 1
ATOM 1549 C C . GLY A 1 199 ? 16.346 8.885 18.651 1.00 31.03 199 GLY A C 1
ATOM 1550 O O . GLY A 1 199 ? 17.269 8.172 19.033 1.00 31.03 199 GLY A O 1
ATOM 1551 N N . LEU A 1 200 ? 15.860 8.830 17.417 1.00 38.03 200 LEU A N 1
ATOM 1552 C CA . LEU A 1 200 ? 16.514 8.163 16.303 1.00 38.03 200 LEU A CA 1
ATOM 1553 C C . LEU A 1 200 ? 16.781 9.239 15.249 1.00 38.03 200 LEU A C 1
ATOM 1555 O O . LEU A 1 200 ? 15.856 9.799 14.675 1.00 38.03 200 LEU A O 1
ATOM 1559 N N . ALA A 1 201 ? 18.055 9.593 15.072 1.00 35.94 201 ALA A N 1
ATOM 1560 C CA . ALA A 1 201 ? 18.483 10.514 14.024 1.00 35.94 201 ALA A CA 1
ATOM 1561 C C . ALA A 1 201 ? 18.144 9.928 12.641 1.00 35.94 201 ALA A C 1
ATOM 1563 O O . ALA A 1 201 ? 18.214 8.714 12.471 1.00 35.94 201 ALA A O 1
ATOM 1564 N N . ASP A 1 202 ? 17.869 10.773 11.645 1.00 42.03 202 ASP A N 1
ATOM 1565 C CA . ASP A 1 202 ? 17.396 10.401 10.293 1.00 42.03 202 ASP A CA 1
ATOM 1566 C C . ASP A 1 202 ? 18.270 9.378 9.521 1.00 42.03 202 ASP A C 1
ATOM 1568 O O . ASP A 1 202 ? 17.853 8.843 8.497 1.00 42.03 202 ASP A O 1
ATOM 1572 N N . GLY A 1 203 ? 19.465 9.036 10.018 1.00 42.34 203 GLY A N 1
ATOM 1573 C CA . GLY A 1 203 ? 20.311 7.952 9.498 1.00 42.34 203 GLY A CA 1
ATOM 1574 C C . GLY A 1 203 ? 20.134 6.576 10.165 1.00 42.34 203 GLY A C 1
ATOM 1575 O O . GLY A 1 203 ? 20.659 5.591 9.649 1.00 42.34 203 GLY A O 1
ATOM 1576 N N . SER A 1 204 ? 19.429 6.465 11.297 1.00 53.62 204 SER A N 1
ATOM 1577 C CA . SER A 1 204 ? 19.329 5.212 12.065 1.00 53.62 204 SER A CA 1
ATOM 1578 C C . SER A 1 204 ? 18.120 4.351 11.695 1.00 53.62 204 SER A C 1
ATOM 1580 O O . SER A 1 204 ? 18.213 3.131 11.795 1.00 53.62 204 SER A O 1
ATOM 1582 N N . ALA A 1 205 ? 17.019 4.939 11.216 1.00 55.28 205 ALA A N 1
ATOM 1583 C CA . ALA A 1 205 ? 15.815 4.191 10.838 1.00 55.28 205 ALA A CA 1
ATOM 1584 C C . ALA A 1 205 ? 16.082 3.221 9.673 1.00 55.28 205 ALA A C 1
ATOM 1586 O O . ALA A 1 205 ? 15.745 2.042 9.751 1.00 55.28 205 ALA A O 1
ATOM 1587 N N . ALA A 1 206 ? 16.762 3.687 8.620 1.00 57.03 206 ALA A N 1
ATOM 1588 C CA . ALA A 1 206 ? 17.125 2.852 7.474 1.00 57.03 206 ALA A CA 1
ATOM 1589 C C . ALA A 1 206 ? 18.135 1.751 7.847 1.00 57.03 206 ALA A C 1
ATOM 1591 O O . ALA A 1 206 ? 17.983 0.606 7.426 1.00 57.03 206 ALA A O 1
ATOM 1592 N N . ALA A 1 207 ? 19.134 2.079 8.674 1.00 60.03 207 ALA A N 1
ATOM 1593 C CA . ALA A 1 207 ? 20.112 1.112 9.171 1.00 60.03 207 ALA A CA 1
ATOM 1594 C C . ALA A 1 207 ? 19.464 0.043 10.068 1.00 60.03 207 ALA A C 1
ATOM 1596 O O . ALA A 1 207 ? 19.821 -1.129 9.992 1.00 60.03 207 ALA A O 1
ATOM 1597 N N . TYR A 1 208 ? 18.477 0.433 10.876 1.00 65.12 208 TYR A N 1
ATOM 1598 C CA . TYR A 1 208 ? 17.724 -0.493 11.712 1.00 65.12 208 TYR A CA 1
ATOM 1599 C C . TYR A 1 208 ? 16.824 -1.408 10.878 1.00 65.12 208 TYR A C 1
ATOM 1601 O O . TYR A 1 208 ? 16.865 -2.621 11.052 1.00 65.12 208 TYR A O 1
ATOM 1609 N N . ILE A 1 209 ? 16.061 -0.865 9.924 1.00 64.88 209 ILE A N 1
ATOM 1610 C CA . ILE A 1 209 ? 15.217 -1.666 9.018 1.00 64.88 209 ILE A CA 1
ATOM 1611 C C . ILE A 1 209 ? 16.064 -2.658 8.209 1.00 64.88 209 ILE A C 1
ATOM 1613 O O . ILE A 1 209 ? 15.625 -3.774 7.947 1.00 64.88 209 ILE A O 1
ATOM 1617 N N . ALA A 1 210 ? 17.296 -2.290 7.850 1.00 64.31 210 ALA A N 1
ATOM 1618 C CA . ALA A 1 210 ? 18.236 -3.194 7.190 1.00 64.31 210 ALA A CA 1
ATOM 1619 C C . ALA A 1 210 ? 18.722 -4.348 8.092 1.00 64.31 210 ALA A C 1
ATOM 1621 O O . ALA A 1 210 ? 19.188 -5.356 7.573 1.00 64.31 210 ALA A O 1
ATOM 1622 N N . SER A 1 211 ? 18.615 -4.208 9.418 1.00 74.19 211 SER A N 1
ATOM 1623 C CA . SER A 1 211 ? 18.959 -5.249 10.399 1.00 74.19 211 SER A CA 1
ATOM 1624 C C . SER A 1 211 ? 17.784 -6.154 10.787 1.00 74.19 211 SER A C 1
ATOM 1626 O O . SER A 1 211 ? 17.970 -7.128 11.515 1.00 74.19 211 SER A O 1
ATOM 1628 N N . GLU A 1 212 ? 16.572 -5.835 10.326 1.00 81.25 212 GLU A N 1
ATOM 1629 C CA . GLU A 1 212 ? 15.383 -6.640 10.588 1.00 81.25 212 GLU A CA 1
ATOM 1630 C C . GLU A 1 212 ? 15.458 -8.003 9.893 1.00 81.25 212 GLU A C 1
ATOM 1632 O O . GLU A 1 212 ? 16.034 -8.139 8.813 1.00 81.25 212 GLU A O 1
ATOM 1637 N N . ALA A 1 213 ? 14.830 -9.011 10.507 1.00 82.94 213 ALA A N 1
ATOM 1638 C CA . ALA A 1 213 ? 14.710 -10.330 9.903 1.00 82.94 213 ALA A CA 1
ATOM 1639 C C . ALA A 1 213 ? 14.022 -10.223 8.537 1.00 82.94 213 ALA A C 1
ATOM 1641 O O . ALA A 1 213 ? 13.032 -9.509 8.371 1.00 82.94 213 ALA A O 1
ATOM 1642 N N . GLU A 1 214 ? 14.561 -10.936 7.560 1.00 78.50 214 GLU A N 1
ATOM 1643 C CA . GLU A 1 214 ? 14.050 -10.940 6.201 1.00 78.50 214 GLU A CA 1
ATOM 1644 C C . GLU A 1 214 ? 12.942 -11.984 6.052 1.00 78.50 214 GLU A C 1
ATOM 1646 O O . GLU A 1 214 ? 13.171 -13.169 6.275 1.00 78.50 214 GLU A O 1
ATOM 1651 N N . LEU A 1 215 ? 11.752 -11.540 5.652 1.00 73.81 215 LEU A N 1
ATOM 1652 C CA . LEU A 1 215 ? 10.584 -12.385 5.403 1.00 73.81 215 LEU A CA 1
ATOM 1653 C C . LEU A 1 215 ? 10.270 -12.367 3.909 1.00 73.81 215 LEU A C 1
ATOM 1655 O O . LEU A 1 215 ? 10.249 -11.295 3.315 1.00 73.81 215 LEU A O 1
ATOM 1659 N N . SER A 1 216 ? 10.010 -13.511 3.290 1.00 64.38 216 SER A N 1
ATOM 1660 C CA . SER A 1 216 ? 9.592 -13.539 1.882 1.00 64.38 216 SER A CA 1
ATOM 1661 C C . SER A 1 216 ? 8.073 -13.594 1.737 1.00 64.38 216 SER A C 1
ATOM 1663 O O . SER A 1 216 ? 7.348 -14.120 2.589 1.00 64.38 216 SER A O 1
ATOM 1665 N N . PHE A 1 217 ? 7.567 -13.110 0.603 1.00 56.31 217 PHE A N 1
ATOM 1666 C CA . PHE A 1 217 ? 6.151 -13.263 0.267 1.00 56.31 217 PHE A CA 1
ATOM 1667 C C . PHE A 1 217 ? 5.727 -14.732 0.186 1.00 56.31 217 PHE A C 1
ATOM 1669 O O . PHE A 1 217 ? 4.607 -15.070 0.573 1.00 56.31 217 PHE A O 1
ATOM 1676 N N . GLN A 1 218 ? 6.622 -15.600 -0.289 1.00 61.09 218 GLN A N 1
ATOM 1677 C CA . GLN A 1 218 ? 6.373 -17.032 -0.423 1.00 61.09 218 GLN A CA 1
ATOM 1678 C C . GLN A 1 218 ? 6.170 -17.707 0.939 1.00 61.09 218 GLN A C 1
ATOM 1680 O O . GLN A 1 218 ? 5.237 -18.492 1.097 1.00 61.09 218 GLN A O 1
ATOM 1685 N N . GLU A 1 219 ? 7.007 -17.387 1.929 1.00 70.69 219 GLU A N 1
ATOM 1686 C CA . GLU A 1 219 ? 6.908 -17.944 3.287 1.00 70.69 219 GLU A CA 1
ATOM 1687 C C . GLU A 1 219 ? 5.637 -17.508 4.016 1.00 70.69 219 GLU A C 1
ATOM 1689 O O . GLU A 1 219 ? 5.133 -18.237 4.868 1.00 70.69 219 GLU A O 1
ATOM 1694 N N . LEU A 1 220 ? 5.121 -16.325 3.680 1.00 72.44 220 LEU A N 1
ATOM 1695 C CA . LEU A 1 220 ? 3.923 -15.742 4.279 1.00 72.44 220 LEU A CA 1
ATOM 1696 C C . LEU A 1 220 ? 2.649 -16.007 3.463 1.00 72.44 220 LEU A C 1
ATOM 1698 O O . LEU A 1 220 ? 1.547 -15.715 3.937 1.00 72.44 220 LEU A O 1
ATOM 1702 N N . GLY A 1 221 ? 2.789 -16.554 2.248 1.00 64.44 221 GLY A N 1
ATOM 1703 C CA . GLY A 1 221 ? 1.691 -16.804 1.313 1.00 64.44 221 GLY A CA 1
ATOM 1704 C C . GLY A 1 221 ? 0.853 -15.556 1.075 1.00 64.44 221 GLY A C 1
ATOM 1705 O O . GLY A 1 221 ? -0.375 -15.630 1.100 1.00 64.44 221 GLY A O 1
ATOM 1706 N N . VAL A 1 222 ? 1.505 -14.396 0.966 1.00 68.50 222 VAL A N 1
ATOM 1707 C CA . VAL A 1 222 ? 0.805 -13.114 0.843 1.00 68.50 222 VAL A CA 1
ATOM 1708 C C . VAL A 1 222 ? -0.039 -13.118 -0.419 1.00 68.50 222 VAL A C 1
ATOM 1710 O O . VAL A 1 222 ? 0.439 -13.422 -1.507 1.00 68.50 222 VAL A O 1
ATOM 1713 N N . THR A 1 223 ? -1.309 -12.791 -0.238 1.00 64.50 223 THR A N 1
ATOM 1714 C CA . THR A 1 223 ? -2.309 -12.677 -1.291 1.00 64.50 223 THR A CA 1
ATOM 1715 C C . THR A 1 223 ? -2.594 -11.206 -1.571 1.00 64.50 223 THR A C 1
ATOM 1717 O O . THR A 1 223 ? -2.236 -10.317 -0.795 1.00 64.50 223 THR A O 1
ATOM 1720 N N . ASP A 1 224 ? -3.331 -10.951 -2.644 1.00 54.84 224 ASP A N 1
ATOM 1721 C CA . ASP A 1 224 ? -3.725 -9.600 -3.038 1.00 54.84 224 ASP A CA 1
ATOM 1722 C C . ASP A 1 224 ? -4.965 -9.069 -2.285 1.00 54.84 224 ASP A C 1
ATOM 1724 O O . ASP A 1 224 ? -5.427 -7.951 -2.539 1.00 54.84 224 ASP A O 1
ATOM 1728 N N . ALA A 1 225 ? -5.534 -9.846 -1.352 1.00 55.50 225 ALA A N 1
ATOM 1729 C CA . ALA A 1 225 ? -6.706 -9.434 -0.586 1.00 55.50 225 ALA A CA 1
ATOM 1730 C C . ALA A 1 225 ? -6.327 -8.439 0.525 1.00 55.50 225 ALA A C 1
ATOM 1732 O O . ALA A 1 225 ? -5.559 -8.747 1.436 1.00 55.50 225 ALA A O 1
ATOM 1733 N N . ILE A 1 226 ? -6.906 -7.237 0.466 1.00 66.44 226 ILE A N 1
ATOM 1734 C CA . ILE A 1 226 ? -6.723 -6.188 1.476 1.00 66.44 226 ILE A CA 1
ATOM 1735 C C . ILE A 1 226 ? -7.688 -6.437 2.636 1.00 66.44 226 ILE A C 1
ATOM 1737 O O . ILE A 1 226 ? -8.902 -6.476 2.444 1.00 66.44 226 ILE A O 1
ATOM 1741 N N . LEU A 1 227 ? -7.139 -6.559 3.844 1.00 70.44 227 LEU A N 1
ATOM 1742 C CA . LEU A 1 227 ? -7.903 -6.678 5.089 1.00 70.44 227 LEU A CA 1
ATOM 1743 C C . LEU A 1 227 ? -8.199 -5.312 5.720 1.00 70.44 227 LEU A C 1
ATOM 1745 O O . LEU A 1 227 ? -9.184 -5.165 6.438 1.00 70.44 227 LEU A O 1
ATOM 1749 N N . GLY A 1 228 ? -7.361 -4.307 5.453 1.00 68.44 228 GLY A N 1
ATOM 1750 C CA . GLY A 1 228 ? -7.589 -2.947 5.930 1.00 68.44 228 GLY A CA 1
ATOM 1751 C C . GLY A 1 228 ? -6.534 -1.949 5.469 1.00 68.44 228 GLY A C 1
ATOM 1752 O O . GLY A 1 228 ? -5.404 -2.313 5.142 1.00 68.44 228 GLY A O 1
ATOM 1753 N N . GLU A 1 229 ? -6.904 -0.674 5.484 1.00 72.25 229 GLU A N 1
ATOM 1754 C CA . GLU A 1 229 ? -6.017 0.463 5.240 1.00 72.25 229 GLU A CA 1
ATOM 1755 C C . GLU A 1 229 ? -5.958 1.313 6.509 1.00 72.25 229 GLU A C 1
ATOM 1757 O O . GLU A 1 229 ? -6.982 1.578 7.138 1.00 72.25 229 GLU A O 1
ATOM 1762 N N . GLY A 1 230 ? -4.752 1.696 6.918 1.00 67.12 230 GLY A N 1
ATOM 1763 C CA . GLY A 1 230 ? -4.509 2.429 8.153 1.00 67.12 230 GLY A CA 1
ATOM 1764 C C . GLY A 1 230 ? -3.636 3.655 7.928 1.00 67.12 230 GLY A C 1
ATOM 1765 O O . GLY A 1 230 ? -3.022 3.838 6.880 1.00 67.12 230 GLY A O 1
ATOM 1766 N N . GLN A 1 231 ? -3.529 4.485 8.963 1.00 74.12 231 GLN A N 1
ATOM 1767 C CA . GLN A 1 231 ? -2.768 5.738 8.912 1.00 74.12 231 GLN A CA 1
ATOM 1768 C C . GLN A 1 231 ? -1.271 5.556 8.613 1.00 74.12 231 GLN A C 1
ATOM 1770 O O . GLN A 1 231 ? -0.633 6.484 8.135 1.00 74.12 231 GLN A O 1
ATOM 1775 N N . HIS A 1 232 ? -0.709 4.373 8.881 1.00 77.19 232 HIS A N 1
ATOM 1776 C CA . HIS A 1 232 ? 0.713 4.078 8.680 1.00 77.19 232 HIS A CA 1
ATOM 1777 C C . HIS A 1 232 ? 0.980 3.153 7.488 1.00 77.19 232 HIS A C 1
ATOM 1779 O O . HIS A 1 232 ? 2.136 2.846 7.215 1.00 77.19 232 HIS A O 1
ATOM 1785 N N . GLY A 1 233 ? -0.052 2.683 6.781 1.00 76.25 233 GLY A N 1
ATOM 1786 C CA . GLY A 1 233 ? 0.107 1.703 5.710 1.00 76.25 233 GLY A CA 1
ATOM 1787 C C . GLY A 1 233 ? -1.119 0.817 5.528 1.00 76.25 233 GLY A C 1
ATOM 1788 O O . GLY A 1 233 ? -2.248 1.284 5.644 1.00 76.25 233 GLY A O 1
ATOM 1789 N N . ARG A 1 234 ? -0.922 -0.460 5.200 1.00 79.50 234 ARG A N 1
ATOM 1790 C CA . ARG A 1 234 ? -2.035 -1.361 4.858 1.00 79.50 234 ARG A CA 1
ATOM 1791 C C . ARG A 1 234 ? -1.818 -2.782 5.334 1.00 79.50 234 ARG A C 1
ATOM 1793 O O . ARG A 1 234 ? -0.684 -3.189 5.540 1.00 79.50 234 ARG A O 1
ATOM 1800 N N . THR A 1 235 ? -2.899 -3.539 5.425 1.00 82.88 235 THR A N 1
ATOM 1801 C CA . THR A 1 235 ? -2.891 -4.932 5.865 1.00 82.88 235 THR A CA 1
ATOM 1802 C C . THR A 1 235 ? -3.395 -5.834 4.751 1.00 82.88 235 THR A C 1
ATOM 1804 O O . THR A 1 235 ? -4.499 -5.637 4.243 1.00 82.88 235 THR A O 1
ATOM 1807 N N . LEU A 1 236 ? -2.583 -6.818 4.377 1.00 80.31 236 LEU A N 1
ATOM 1808 C CA . LEU A 1 236 ? -2.886 -7.836 3.374 1.00 80.31 236 LEU A CA 1
ATOM 1809 C C . LEU A 1 236 ? -3.205 -9.173 4.047 1.00 80.31 236 LEU A C 1
ATOM 1811 O O . LEU A 1 236 ? -2.758 -9.437 5.163 1.00 80.31 236 LEU A O 1
ATOM 1815 N N . LEU A 1 237 ? -3.953 -10.033 3.367 1.00 81.19 237 LEU A N 1
ATOM 1816 C CA . LEU A 1 237 ? -4.160 -11.417 3.776 1.00 81.19 237 LEU A CA 1
ATOM 1817 C C . LEU A 1 237 ? -2.967 -12.266 3.324 1.00 81.19 237 LEU A C 1
ATOM 1819 O O . LEU A 1 237 ? -2.637 -12.276 2.143 1.00 81.19 237 LEU A O 1
ATOM 1823 N N . GLY A 1 238 ? -2.360 -13.014 4.240 1.00 82.50 238 GLY A N 1
ATOM 1824 C CA . GLY A 1 238 ? -1.449 -14.119 3.931 1.00 82.50 238 GLY A CA 1
ATOM 1825 C C . GLY A 1 238 ? -2.120 -15.467 4.173 1.00 82.50 238 GLY A C 1
ATOM 1826 O O . GLY A 1 238 ? -2.922 -15.600 5.098 1.00 82.50 238 GLY A O 1
ATOM 1827 N N . GLN A 1 239 ? -1.816 -16.478 3.362 1.00 81.94 239 GLN A N 1
ATOM 1828 C CA . GLN A 1 239 ? -2.354 -17.824 3.522 1.00 81.94 239 GLN A CA 1
ATOM 1829 C C . GLN A 1 239 ? -1.309 -18.895 3.203 1.00 81.94 239 GLN A C 1
ATOM 1831 O O . GLN A 1 239 ? -0.915 -19.080 2.056 1.00 81.94 239 GLN A O 1
ATOM 1836 N N . VAL A 1 240 ? -0.912 -19.661 4.221 1.00 81.31 240 VAL A N 1
ATOM 1837 C CA . VAL A 1 240 ? 0.061 -20.758 4.088 1.00 81.31 240 VAL A CA 1
ATOM 1838 C C . VAL A 1 240 ? -0.451 -21.978 4.826 1.00 81.31 240 VAL A C 1
ATOM 1840 O O . VAL A 1 240 ? -0.868 -21.883 5.980 1.00 81.31 240 VAL A O 1
ATOM 1843 N N . ASN A 1 241 ? -0.427 -23.138 4.163 1.00 84.19 241 ASN A N 1
ATOM 1844 C CA . ASN A 1 241 ? -0.843 -24.424 4.736 1.00 84.19 241 ASN A CA 1
ATOM 1845 C C . ASN A 1 241 ? -2.239 -24.380 5.391 1.00 84.19 241 ASN A C 1
ATOM 1847 O O . ASN A 1 241 ? -2.461 -24.956 6.453 1.00 84.19 241 ASN A O 1
ATOM 1851 N N . GLY A 1 242 ? -3.178 -23.649 4.781 1.00 81.00 242 GLY A N 1
ATOM 1852 C CA . GLY A 1 242 ? -4.549 -23.502 5.285 1.00 81.00 242 GLY A CA 1
ATOM 1853 C C . GLY A 1 242 ? -4.714 -22.539 6.468 1.00 81.00 242 GLY A C 1
ATOM 1854 O O . GLY A 1 242 ? -5.843 -22.308 6.892 1.00 81.00 242 GLY A O 1
ATOM 1855 N N . LYS A 1 243 ? -3.632 -21.939 6.979 1.00 89.31 243 LYS A N 1
ATOM 1856 C CA . LYS A 1 243 ? -3.676 -20.921 8.034 1.00 89.31 243 LYS A CA 1
ATOM 1857 C C . LYS A 1 243 ? -3.648 -19.519 7.429 1.00 89.31 243 LYS A C 1
ATOM 1859 O O . LYS A 1 243 ? -2.866 -19.257 6.519 1.00 89.31 243 LYS A O 1
ATOM 1864 N N . GLN A 1 244 ? -4.503 -18.639 7.946 1.00 91.25 244 GLN A N 1
ATOM 1865 C CA . GLN A 1 244 ? -4.608 -17.247 7.512 1.00 91.25 244 GLN A CA 1
ATOM 1866 C C . GLN A 1 244 ? -3.849 -16.300 8.445 1.00 91.25 244 GLN A C 1
ATOM 1868 O O . GLN A 1 244 ? -3.877 -16.443 9.673 1.00 91.25 244 GLN A O 1
ATOM 1873 N N . TYR A 1 245 ? -3.219 -15.302 7.839 1.00 92.44 245 TYR A N 1
ATOM 1874 C CA . TYR A 1 245 ? -2.419 -14.275 8.483 1.00 92.44 245 TYR A CA 1
ATOM 1875 C C . TYR A 1 245 ? -2.846 -12.887 8.014 1.00 92.44 245 TYR A C 1
ATOM 1877 O O . TYR A 1 245 ? -3.303 -12.713 6.887 1.00 92.44 245 TYR A O 1
ATOM 1885 N N . ALA A 1 246 ? -2.655 -11.890 8.867 1.00 92.75 246 ALA A N 1
ATOM 1886 C CA . ALA A 1 246 ? -2.741 -10.486 8.510 1.00 92.75 246 ALA A CA 1
ATOM 1887 C C . ALA A 1 246 ? -1.320 -9.911 8.432 1.00 92.75 246 ALA A C 1
ATOM 1889 O O . ALA A 1 246 ? -0.594 -9.896 9.424 1.00 92.75 246 ALA A O 1
ATOM 1890 N N . VAL A 1 247 ? -0.916 -9.468 7.242 1.00 87.19 247 VAL A N 1
ATOM 1891 C CA . VAL A 1 247 ? 0.411 -8.924 6.934 1.00 87.19 247 VAL A CA 1
ATOM 1892 C C . VAL A 1 247 ? 0.299 -7.409 6.813 1.00 87.19 247 VAL A C 1
ATOM 1894 O O . VAL A 1 247 ? -0.114 -6.880 5.780 1.00 87.19 247 VAL A O 1
ATOM 1897 N N . LYS A 1 248 ? 0.633 -6.698 7.888 1.00 92.12 248 LYS A N 1
ATOM 1898 C CA . LYS A 1 248 ? 0.594 -5.236 7.955 1.00 92.12 248 LYS A CA 1
ATOM 1899 C C . LYS A 1 248 ? 1.910 -4.654 7.460 1.00 92.12 248 LYS A C 1
ATOM 1901 O O . LYS A 1 248 ? 2.954 -4.922 8.040 1.00 92.12 248 LYS A O 1
ATOM 1906 N N . LEU A 1 249 ? 1.848 -3.856 6.401 1.00 82.94 249 LEU A N 1
ATOM 1907 C CA . LEU A 1 249 ? 2.964 -3.162 5.765 1.00 82.94 249 LEU A CA 1
ATOM 1908 C C . LEU A 1 249 ? 2.978 -1.699 6.198 1.00 82.94 249 LEU A C 1
ATOM 1910 O O . LEU A 1 249 ? 1.945 -1.030 6.118 1.00 82.94 249 LEU A O 1
ATOM 1914 N N . TYR A 1 250 ? 4.143 -1.190 6.591 1.00 83.69 250 TYR A N 1
ATOM 1915 C CA . TYR A 1 250 ? 4.307 0.188 7.059 1.00 83.69 250 TYR A CA 1
ATOM 1916 C C . TYR A 1 250 ? 4.956 1.042 5.982 1.00 83.69 250 TYR A C 1
ATOM 1918 O O . TYR A 1 250 ? 6.035 0.727 5.492 1.00 83.69 250 TYR A O 1
ATOM 1926 N N . ASN A 1 251 ? 4.312 2.146 5.619 1.00 76.25 251 ASN A N 1
ATOM 1927 C CA . ASN A 1 251 ? 4.802 3.043 4.591 1.00 76.25 251 ASN A CA 1
ATOM 1928 C C . ASN A 1 251 ? 5.924 3.932 5.135 1.00 76.25 251 ASN A C 1
ATOM 1930 O O . ASN A 1 251 ? 5.660 4.958 5.755 1.00 76.25 251 ASN A O 1
ATOM 1934 N N . ILE A 1 252 ? 7.169 3.583 4.813 1.00 70.69 252 ILE A N 1
ATOM 1935 C CA . ILE A 1 252 ? 8.378 4.314 5.226 1.00 70.69 252 ILE A CA 1
ATOM 1936 C C . ILE A 1 252 ? 8.410 5.798 4.814 1.00 70.69 252 ILE A C 1
ATOM 1938 O O . ILE A 1 252 ? 9.239 6.549 5.311 1.00 70.69 252 ILE A O 1
ATOM 1942 N N . ARG A 1 253 ? 7.531 6.237 3.901 1.00 59.69 253 ARG A N 1
ATOM 1943 C CA . ARG A 1 253 ? 7.413 7.650 3.498 1.00 59.69 253 ARG A CA 1
ATOM 1944 C C . ARG A 1 253 ? 6.663 8.502 4.520 1.00 59.69 253 ARG A C 1
ATOM 1946 O O . ARG A 1 253 ? 6.683 9.724 4.415 1.00 59.69 253 ARG A O 1
ATOM 1953 N N . LEU A 1 254 ? 5.957 7.871 5.455 1.00 70.88 254 LEU A N 1
ATOM 1954 C CA . LEU A 1 254 ? 5.234 8.551 6.518 1.00 70.88 254 LEU A CA 1
ATOM 1955 C C . LEU A 1 254 ? 6.151 8.631 7.745 1.00 70.88 254 LEU A C 1
ATOM 1957 O O . LEU A 1 254 ? 6.522 7.577 8.263 1.00 70.88 254 LEU A O 1
ATOM 1961 N N . PRO A 1 255 ? 6.498 9.839 8.232 1.00 75.12 255 PRO A N 1
ATOM 1962 C CA . PRO A 1 255 ? 7.420 10.007 9.360 1.00 75.12 255 PRO A CA 1
ATOM 1963 C C . PRO A 1 255 ? 7.026 9.191 10.601 1.00 75.12 255 PRO A C 1
ATOM 1965 O O . PRO A 1 255 ? 7.877 8.611 11.266 1.00 75.12 255 PRO A O 1
ATOM 1968 N N . GLU A 1 256 ? 5.721 9.069 10.854 1.00 85.12 256 GLU A N 1
ATOM 1969 C CA . GLU A 1 256 ? 5.158 8.362 12.012 1.00 85.12 256 GLU A CA 1
ATOM 1970 C C . GLU A 1 256 ? 5.119 6.829 11.851 1.00 85.12 256 GLU A C 1
ATOM 1972 O O . GLU A 1 256 ? 4.917 6.102 12.823 1.00 85.12 256 GLU A O 1
ATOM 1977 N N . ALA A 1 257 ? 5.312 6.292 10.638 1.00 81.56 257 ALA A N 1
ATOM 1978 C CA . ALA A 1 257 ? 5.125 4.861 10.386 1.00 81.56 257 ALA A CA 1
ATOM 1979 C C . ALA A 1 257 ? 6.228 3.989 10.997 1.00 81.56 257 ALA A C 1
ATOM 1981 O O . ALA A 1 257 ? 5.942 2.875 11.435 1.00 81.56 257 ALA A O 1
ATOM 1982 N N . ILE A 1 258 ? 7.471 4.477 11.042 1.00 86.94 258 ILE A N 1
ATOM 1983 C CA . ILE A 1 258 ? 8.585 3.729 11.637 1.00 86.94 258 ILE A CA 1
ATOM 1984 C C . ILE A 1 258 ? 8.457 3.663 13.166 1.00 86.94 258 ILE A C 1
ATOM 1986 O O . ILE A 1 258 ? 8.446 2.547 13.688 1.00 86.94 258 ILE A O 1
ATOM 1990 N N . PRO A 1 259 ? 8.268 4.781 13.899 1.00 91.00 259 PRO A N 1
ATOM 1991 C CA . PRO A 1 259 ? 7.964 4.725 15.330 1.00 91.00 259 PRO A CA 1
ATOM 1992 C C . PRO A 1 259 ? 6.773 3.812 15.655 1.00 91.00 259 PRO A C 1
ATOM 1994 O O . PRO A 1 259 ? 6.860 2.992 16.569 1.00 91.00 259 PRO A O 1
ATOM 1997 N N . ALA A 1 260 ? 5.700 3.880 14.861 1.00 91.94 260 ALA A N 1
ATOM 1998 C CA . ALA A 1 260 ? 4.534 3.017 15.025 1.00 91.94 260 ALA A CA 1
ATOM 1999 C C . ALA A 1 260 ? 4.853 1.526 14.827 1.00 91.94 260 ALA A C 1
ATOM 2001 O O . ALA A 1 260 ? 4.419 0.701 15.630 1.00 91.94 260 ALA A O 1
ATOM 2002 N N . TYR A 1 261 ? 5.631 1.175 13.795 1.00 93.62 261 TYR A N 1
ATOM 2003 C CA . TYR A 1 261 ? 6.116 -0.192 13.575 1.00 93.62 261 TYR A CA 1
ATOM 2004 C C . TYR A 1 261 ? 6.885 -0.713 14.791 1.00 93.62 261 TYR A C 1
ATOM 2006 O O . TYR A 1 261 ? 6.612 -1.811 15.276 1.00 93.62 261 TYR A O 1
ATOM 2014 N N . HIS A 1 262 ? 7.823 0.083 15.310 1.00 92.12 262 HIS A N 1
ATOM 2015 C CA . HIS A 1 262 ? 8.625 -0.305 16.468 1.00 92.12 262 HIS A CA 1
ATOM 2016 C C . HIS A 1 262 ? 7.770 -0.533 17.707 1.00 92.12 262 HIS A C 1
ATOM 2018 O O . HIS A 1 262 ? 7.933 -1.554 18.378 1.00 92.12 262 HIS A O 1
ATOM 2024 N N . ASN A 1 263 ? 6.865 0.402 18.000 1.00 95.31 263 ASN A N 1
ATOM 2025 C CA . ASN A 1 263 ? 6.018 0.305 19.176 1.00 95.31 263 ASN A CA 1
ATOM 2026 C C . ASN A 1 263 ? 5.096 -0.917 19.096 1.00 95.31 263 ASN A C 1
ATOM 2028 O O . ASN A 1 263 ? 5.021 -1.705 20.038 1.00 95.31 263 ASN A O 1
ATOM 2032 N N . GLU A 1 264 ? 4.469 -1.134 17.939 1.00 97.12 264 GLU A N 1
ATOM 2033 C CA . GLU A 1 264 ? 3.575 -2.269 17.722 1.00 97.12 264 GLU A CA 1
ATOM 2034 C C . GLU A 1 264 ? 4.316 -3.605 17.814 1.00 97.12 264 GLU A C 1
ATOM 2036 O O . GLU A 1 264 ? 3.864 -4.513 18.514 1.00 97.12 264 GLU A O 1
ATOM 2041 N N . LYS A 1 265 ? 5.494 -3.717 17.186 1.00 96.00 265 LYS A N 1
ATOM 2042 C CA . LYS A 1 265 ? 6.356 -4.902 17.292 1.00 96.00 265 LYS A CA 1
ATOM 2043 C C . LYS A 1 265 ? 6.747 -5.166 18.746 1.00 96.00 265 LYS A C 1
ATOM 2045 O O . LYS A 1 265 ? 6.697 -6.312 19.191 1.00 96.00 265 LYS A O 1
ATOM 2050 N N . HIS A 1 266 ? 7.155 -4.135 19.482 1.00 96.00 266 HIS A N 1
ATOM 2051 C CA . HIS A 1 266 ? 7.566 -4.267 20.877 1.00 96.00 266 HIS A CA 1
ATOM 2052 C C . HIS A 1 266 ? 6.408 -4.740 21.767 1.00 96.00 266 HIS A C 1
ATOM 2054 O O . HIS A 1 266 ? 6.548 -5.735 22.480 1.00 96.00 266 HIS A O 1
ATOM 2060 N N . CYS A 1 267 ? 5.248 -4.091 21.659 1.00 97.25 267 CYS A N 1
ATOM 2061 C CA . CYS A 1 267 ? 4.064 -4.428 22.443 1.00 97.25 267 CYS A CA 1
ATOM 2062 C C . CYS A 1 267 ? 3.548 -5.833 22.123 1.00 97.25 267 CYS A C 1
ATOM 2064 O O . CYS A 1 267 ? 3.289 -6.612 23.037 1.00 97.25 267 CYS A O 1
ATOM 2066 N N . LEU A 1 268 ? 3.448 -6.198 20.840 1.00 97.19 268 LEU A N 1
ATOM 2067 C CA . LEU A 1 268 ? 2.991 -7.532 20.458 1.00 97.19 268 LEU A CA 1
ATOM 2068 C C . LEU A 1 268 ? 3.927 -8.617 20.994 1.00 97.19 268 LEU A C 1
ATOM 2070 O O . LEU A 1 268 ? 3.431 -9.599 21.534 1.00 97.19 268 LEU A O 1
ATOM 2074 N N . ASN A 1 269 ? 5.250 -8.437 20.933 1.00 95.94 269 ASN A N 1
ATOM 2075 C CA . ASN A 1 269 ? 6.186 -9.402 21.522 1.00 95.94 269 ASN A CA 1
ATOM 2076 C C . ASN A 1 269 ? 5.969 -9.588 23.034 1.00 95.94 269 ASN A C 1
ATOM 2078 O O . ASN A 1 269 ? 6.015 -10.717 23.513 1.00 95.94 269 ASN A O 1
ATOM 2082 N N . ALA A 1 270 ? 5.691 -8.511 23.774 1.00 96.62 270 ALA A N 1
ATOM 2083 C CA . ALA A 1 270 ? 5.452 -8.575 25.217 1.00 96.62 270 ALA A CA 1
ATOM 2084 C C . ALA A 1 270 ? 4.089 -9.190 25.596 1.00 96.62 270 ALA A C 1
ATOM 2086 O O . ALA A 1 270 ? 3.925 -9.691 26.705 1.00 96.62 270 ALA A O 1
ATOM 2087 N N . LEU A 1 271 ? 3.106 -9.154 24.691 1.00 96.94 271 LEU A N 1
ATOM 2088 C CA . LEU A 1 271 ? 1.707 -9.495 24.976 1.00 96.94 271 LEU A CA 1
ATOM 2089 C C . LEU A 1 271 ? 1.256 -10.839 24.382 1.00 96.94 271 LEU A C 1
ATOM 2091 O O . LEU A 1 271 ? 0.055 -11.103 24.322 1.00 96.94 271 LEU A O 1
ATOM 2095 N N . GLN A 1 272 ? 2.183 -11.703 23.951 1.00 94.12 272 GLN A N 1
ATOM 2096 C CA . GLN A 1 272 ? 1.840 -12.974 23.292 1.00 94.12 272 GLN A CA 1
ATOM 2097 C C . GLN A 1 272 ? 1.018 -13.935 24.159 1.00 94.12 272 GLN A C 1
ATOM 2099 O O . GLN A 1 272 ? 0.195 -14.679 23.626 1.00 94.12 272 GLN A O 1
ATOM 2104 N N . ASP A 1 273 ? 1.175 -13.871 25.481 1.00 93.19 273 ASP A N 1
ATOM 2105 C CA . ASP A 1 273 ? 0.416 -14.703 26.419 1.00 93.19 273 ASP A CA 1
ATOM 2106 C C . ASP A 1 273 ? -0.970 -14.123 26.754 1.00 93.19 273 ASP A C 1
ATOM 2108 O O . ASP A 1 273 ? -1.754 -14.751 27.467 1.00 93.19 273 ASP A O 1
ATOM 2112 N N . CYS A 1 274 ? -1.308 -12.930 26.247 1.00 95.19 274 CYS A N 1
ATOM 2113 C CA . CYS A 1 274 ? -2.580 -12.278 26.536 1.00 95.19 274 CYS A CA 1
ATOM 2114 C C . CYS A 1 274 ? -3.705 -12.822 25.628 1.00 95.19 274 CYS A C 1
ATOM 2116 O O . CYS A 1 274 ? -3.704 -12.572 24.417 1.00 95.19 274 CYS A O 1
ATOM 2118 N N . PRO A 1 275 ? -4.738 -13.503 26.171 1.00 92.62 275 PRO A N 1
ATOM 2119 C CA . PRO A 1 275 ? -5.776 -14.127 25.348 1.00 92.62 275 PRO A CA 1
ATOM 2120 C C . PRO A 1 275 ? -6.611 -13.135 24.535 1.00 92.62 275 PRO A C 1
ATOM 2122 O O . PRO A 1 275 ? -7.148 -13.516 23.497 1.00 92.62 275 PRO A O 1
ATOM 2125 N N . GLY A 1 276 ? -6.716 -11.881 24.975 1.00 94.12 276 GLY A N 1
ATOM 2126 C CA . GLY A 1 276 ? -7.456 -10.822 24.287 1.00 94.12 276 GLY A CA 1
ATOM 2127 C C . GLY A 1 276 ? -6.683 -10.161 23.145 1.00 94.12 276 GLY A C 1
ATOM 2128 O O . GLY A 1 276 ? -7.265 -9.376 22.403 1.00 94.12 276 GLY A O 1
ATOM 2129 N N . VAL A 1 277 ? -5.396 -10.476 22.976 1.00 96.75 277 VAL A N 1
ATOM 2130 C CA . VAL A 1 277 ? -4.502 -9.859 21.987 1.00 96.75 277 VAL A CA 1
ATOM 2131 C C . VAL A 1 277 ? -4.324 -10.783 20.783 1.00 96.75 277 VAL A C 1
ATOM 2133 O O . VAL A 1 277 ? -4.373 -12.018 20.891 1.00 96.75 277 VAL A O 1
ATOM 2136 N N . VAL A 1 278 ? -4.188 -10.190 19.598 1.00 96.12 278 VAL A N 1
ATOM 2137 C CA . VAL A 1 278 ? -3.860 -10.936 18.383 1.00 96.12 278 VAL A CA 1
ATOM 2138 C C . VAL A 1 278 ? -2.469 -11.567 18.485 1.00 96.12 278 VAL A C 1
ATOM 2140 O O . VAL A 1 278 ? -1.516 -10.959 18.967 1.00 96.12 278 VAL A O 1
ATOM 2143 N N . GLN A 1 279 ? -2.343 -12.807 18.021 1.00 94.88 279 GLN A N 1
ATOM 2144 C CA . GLN A 1 279 ? -1.076 -13.525 18.087 1.00 94.88 279 GLN A CA 1
ATOM 2145 C C . GLN A 1 279 ? -0.115 -13.018 17.007 1.00 94.88 279 GLN A C 1
ATOM 2147 O O . GLN A 1 279 ? -0.467 -12.991 15.824 1.00 94.88 279 GLN A O 1
ATOM 2152 N N . LEU A 1 280 ? 1.104 -12.665 17.411 1.00 95.81 280 LEU A N 1
ATOM 2153 C CA . LEU A 1 280 ? 2.192 -12.323 16.505 1.00 95.81 280 LEU A CA 1
ATOM 2154 C C . LEU A 1 280 ? 2.742 -13.616 15.911 1.00 95.81 280 LEU A C 1
ATOM 2156 O O . LEU A 1 280 ? 3.029 -14.577 16.621 1.00 95.81 280 LEU A O 1
ATOM 2160 N N . HIS A 1 281 ? 2.879 -13.641 14.594 1.00 93.69 281 HIS A N 1
ATOM 2161 C CA . HIS A 1 281 ? 3.533 -14.732 13.889 1.00 93.69 281 HIS A CA 1
ATOM 2162 C C . HIS A 1 281 ? 4.988 -14.387 13.575 1.00 93.69 281 HIS A C 1
ATOM 2164 O O . HIS A 1 281 ? 5.878 -15.183 13.860 1.00 93.69 281 HIS A O 1
ATOM 2170 N N . ALA A 1 282 ? 5.218 -13.203 13.008 1.00 92.81 282 ALA A N 1
ATOM 2171 C CA . ALA A 1 282 ? 6.541 -12.717 12.642 1.00 92.81 282 ALA A CA 1
ATOM 2172 C C . ALA A 1 282 ? 6.544 -11.186 12.548 1.00 92.81 282 ALA A C 1
ATOM 2174 O O . ALA A 1 282 ? 5.501 -10.557 12.378 1.00 92.81 282 ALA A O 1
ATOM 2175 N N . ALA A 1 283 ? 7.725 -10.584 12.627 1.00 93.69 283 ALA A N 1
ATOM 2176 C CA . ALA A 1 283 ? 7.947 -9.186 12.283 1.00 93.69 283 ALA A CA 1
ATOM 2177 C C . ALA A 1 283 ? 9.320 -9.064 11.626 1.00 93.69 283 ALA A C 1
ATOM 2179 O O . ALA A 1 283 ? 10.255 -9.765 12.019 1.00 93.69 283 ALA A O 1
ATOM 2180 N N . GLY A 1 284 ? 9.429 -8.198 10.629 1.00 87.81 284 GLY A N 1
ATOM 2181 C CA . GLY A 1 284 ? 10.653 -8.067 9.860 1.00 87.81 284 GLY A CA 1
ATOM 2182 C C . GLY A 1 284 ? 10.489 -7.159 8.655 1.00 87.81 284 GLY A C 1
ATOM 2183 O O . GLY A 1 284 ? 9.522 -6.407 8.543 1.00 87.81 284 GLY A O 1
ATOM 2184 N N . ARG A 1 285 ? 11.421 -7.254 7.716 1.00 82.00 285 ARG A N 1
ATOM 2185 C CA . ARG A 1 285 ? 11.343 -6.584 6.419 1.00 82.00 285 ARG A CA 1
ATOM 2186 C C . ARG A 1 285 ? 10.994 -7.606 5.351 1.00 82.00 285 ARG A C 1
ATOM 2188 O O . ARG A 1 285 ? 11.586 -8.681 5.314 1.00 82.00 285 ARG A O 1
ATOM 2195 N N . LEU A 1 286 ? 10.070 -7.261 4.460 1.00 68.56 286 LEU A N 1
ATOM 2196 C CA . LEU A 1 286 ? 9.824 -8.106 3.294 1.00 68.56 286 LEU A CA 1
ATOM 2197 C C . LEU A 1 286 ? 11.042 -8.083 2.368 1.00 68.56 286 LEU A C 1
ATOM 2199 O O . LEU A 1 286 ? 11.492 -7.004 2.002 1.00 68.56 286 LEU A O 1
ATOM 2203 N N . GLN A 1 287 ? 11.571 -9.234 1.968 1.00 63.59 287 GLN A N 1
ATOM 2204 C CA . GLN A 1 287 ? 12.772 -9.340 1.128 1.00 63.59 287 GLN A CA 1
ATOM 2205 C C . GLN A 1 287 ? 12.616 -8.595 -0.198 1.00 63.59 287 GLN A C 1
ATOM 2207 O O . GLN A 1 287 ? 13.539 -7.937 -0.679 1.00 63.59 287 GLN A O 1
ATOM 2212 N N . GLU A 1 288 ? 11.417 -8.669 -0.760 1.00 55.5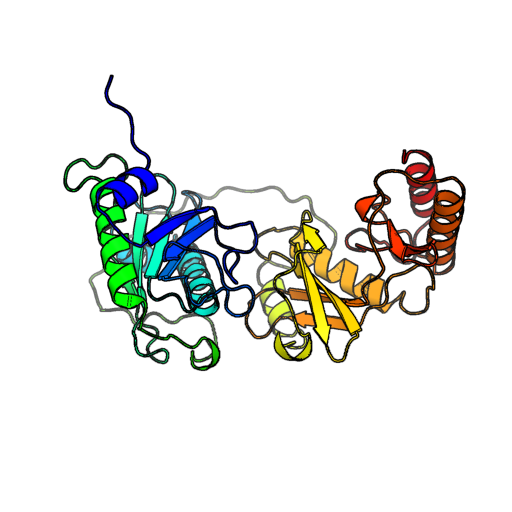6 288 GLU A N 1
ATOM 2213 C CA . GLU A 1 288 ? 11.052 -8.147 -2.068 1.00 55.56 288 GLU A CA 1
ATOM 2214 C C . GLU A 1 288 ? 10.714 -6.648 -2.032 1.00 55.56 288 GLU A C 1
ATOM 2216 O O . GLU A 1 288 ? 10.532 -6.031 -3.081 1.00 55.56 288 GLU A O 1
ATOM 2221 N N . THR A 1 289 ? 10.642 -6.038 -0.842 1.00 60.50 289 THR A N 1
ATOM 2222 C CA . THR A 1 289 ? 10.333 -4.611 -0.682 1.00 60.50 289 THR A CA 1
ATOM 2223 C C . THR A 1 289 ? 11.256 -3.931 0.340 1.00 60.50 289 THR A C 1
ATOM 2225 O O . THR A 1 289 ? 11.988 -4.563 1.096 1.00 60.50 289 THR A O 1
ATOM 2228 N N . ALA A 1 290 ? 11.241 -2.601 0.401 1.00 64.12 290 ALA A N 1
ATOM 2229 C CA . ALA A 1 290 ? 11.880 -1.877 1.506 1.00 64.12 290 ALA A CA 1
ATOM 2230 C C . ALA A 1 290 ? 10.954 -1.743 2.734 1.00 64.12 290 ALA A C 1
ATOM 2232 O O . ALA A 1 290 ? 11.319 -1.078 3.703 1.00 64.12 290 ALA A O 1
ATOM 2233 N N . TYR A 1 291 ? 9.746 -2.320 2.696 1.00 70.38 291 TYR A N 1
ATOM 2234 C CA . TYR A 1 291 ? 8.731 -2.088 3.715 1.00 70.38 291 TYR A CA 1
ATOM 2235 C C . TYR A 1 291 ? 8.916 -3.012 4.929 1.00 70.38 291 TYR A C 1
ATOM 2237 O O . TYR A 1 291 ? 8.975 -4.237 4.768 1.00 70.38 291 TYR A O 1
ATOM 2245 N N . PRO A 1 292 ? 8.966 -2.450 6.152 1.00 84.44 292 PRO A N 1
ATOM 2246 C CA . PRO A 1 292 ? 8.810 -3.235 7.360 1.00 84.44 292 PRO A CA 1
ATOM 2247 C C . PRO A 1 292 ? 7.377 -3.758 7.458 1.00 84.44 292 PRO A C 1
ATOM 2249 O O . PRO A 1 292 ? 6.419 -3.120 7.001 1.00 84.44 292 PRO A O 1
ATOM 2252 N N . CYS A 1 293 ? 7.238 -4.937 8.052 1.00 88.00 293 CYS A N 1
ATOM 2253 C CA . CYS A 1 293 ? 5.973 -5.626 8.182 1.00 88.00 293 CYS A CA 1
ATOM 2254 C C . CYS A 1 293 ? 5.820 -6.344 9.523 1.00 88.00 293 CYS A C 1
ATOM 2256 O O . CYS A 1 293 ? 6.781 -6.844 10.112 1.00 88.00 293 CYS A O 1
ATOM 2258 N N . ILE A 1 294 ? 4.575 -6.405 9.985 1.00 94.81 294 ILE A N 1
ATOM 2259 C CA . ILE A 1 294 ? 4.147 -7.215 11.124 1.00 94.81 294 ILE A CA 1
ATOM 2260 C C . ILE A 1 294 ? 3.135 -8.231 10.611 1.00 94.81 294 ILE A C 1
ATOM 2262 O O . ILE A 1 294 ? 2.169 -7.872 9.938 1.00 94.81 294 ILE A O 1
ATOM 2266 N N . VAL A 1 295 ? 3.358 -9.498 10.939 1.00 93.75 295 VAL A N 1
ATOM 2267 C CA . VAL A 1 295 ? 2.505 -10.617 10.552 1.00 93.75 295 VAL A CA 1
ATOM 2268 C C . VAL A 1 295 ? 1.827 -11.166 11.791 1.00 93.75 295 VAL A C 1
ATOM 2270 O O . VAL A 1 295 ? 2.494 -11.636 12.712 1.00 93.75 295 VAL A O 1
ATOM 2273 N N . THR A 1 296 ? 0.501 -11.157 11.806 1.00 95.69 296 THR A N 1
ATOM 2274 C CA . THR A 1 296 ? -0.305 -11.729 12.887 1.00 95.69 296 THR A CA 1
ATOM 2275 C C . THR A 1 296 ? -1.205 -12.841 12.371 1.00 95.69 296 THR A C 1
ATOM 2277 O O . THR A 1 296 ? -1.460 -12.951 11.174 1.00 95.69 296 THR A O 1
ATOM 2280 N N . VAL A 1 297 ? -1.683 -13.709 13.260 1.00 93.50 297 VAL A N 1
ATOM 2281 C CA . VAL A 1 297 ? -2.719 -14.687 12.899 1.00 93.50 297 VAL A CA 1
ATOM 2282 C C . VAL A 1 297 ? -4.036 -13.946 12.666 1.00 93.50 297 VAL A C 1
ATOM 2284 O O . VAL A 1 297 ? -4.408 -13.092 13.471 1.00 93.50 297 VAL A O 1
ATOM 2287 N N . ALA A 1 298 ? -4.754 -14.277 11.588 1.00 88.31 298 ALA A N 1
ATOM 2288 C CA . ALA A 1 298 ? -6.042 -13.655 11.294 1.00 88.31 298 ALA A CA 1
ATOM 2289 C C . ALA A 1 298 ? -7.023 -13.846 12.467 1.00 88.31 298 ALA A C 1
ATOM 2291 O O . ALA A 1 298 ? -7.217 -14.960 12.956 1.00 88.31 298 ALA A O 1
ATOM 2292 N N . ALA A 1 299 ? -7.628 -12.746 12.924 1.00 85.50 299 ALA A N 1
ATOM 2293 C CA . ALA A 1 299 ? -8.364 -12.699 14.190 1.00 85.50 299 ALA A CA 1
ATOM 2294 C C . ALA A 1 299 ? -9.883 -12.503 14.030 1.00 85.50 299 ALA A C 1
ATOM 2296 O O . ALA A 1 299 ? -10.587 -12.337 15.023 1.00 85.50 299 ALA A O 1
ATOM 2297 N N . GLY A 1 300 ? -10.385 -12.536 12.792 1.00 88.75 300 GLY A N 1
ATOM 2298 C CA . GLY A 1 300 ? -11.790 -12.305 12.464 1.00 88.75 300 GLY A CA 1
ATOM 2299 C C . GLY A 1 300 ? -12.023 -10.983 11.735 1.00 88.75 300 GLY A C 1
ATOM 2300 O O . GLY A 1 300 ? -11.117 -10.468 11.083 1.00 88.75 300 GLY A O 1
ATOM 2301 N N . ASN A 1 301 ? -13.244 -10.454 11.831 1.00 86.75 301 ASN A N 1
ATOM 2302 C CA . ASN A 1 301 ? -13.679 -9.252 11.115 1.00 86.75 301 ASN A CA 1
ATOM 2303 C C . ASN A 1 301 ? -14.069 -8.125 12.084 1.00 86.75 301 ASN A C 1
ATOM 2305 O O . ASN A 1 301 ? -14.562 -8.414 13.179 1.00 86.75 301 ASN A O 1
ATOM 2309 N N . PRO A 1 302 ? -13.891 -6.850 11.692 1.00 86.50 302 PRO A N 1
ATOM 2310 C CA . PRO A 1 302 ? -14.371 -5.720 12.476 1.00 86.50 302 PRO A CA 1
ATOM 2311 C C . PRO A 1 302 ? -15.900 -5.615 12.400 1.00 86.50 302 PRO A C 1
ATOM 2313 O O . PRO A 1 302 ? -16.515 -5.962 11.388 1.00 86.50 302 PRO A O 1
ATOM 2316 N N . CYS A 1 303 ? -16.523 -5.090 13.455 1.00 82.94 303 CYS A N 1
ATOM 2317 C CA . CYS A 1 303 ? -17.967 -4.846 13.497 1.00 82.94 303 CYS A CA 1
ATOM 2318 C C . CYS A 1 303 ? -18.300 -3.368 13.243 1.00 82.94 303 CYS A C 1
ATOM 2320 O O . CYS A 1 303 ? -17.532 -2.480 13.597 1.00 82.94 303 CYS A O 1
ATOM 2322 N N . GLN A 1 304 ? -19.478 -3.091 12.672 1.00 81.94 304 GLN A N 1
ATOM 2323 C CA . GLN A 1 304 ? -19.987 -1.717 12.512 1.00 81.94 304 GLN A CA 1
ATOM 2324 C C . GLN A 1 304 ? -20.635 -1.163 13.792 1.00 81.94 304 GLN A C 1
ATOM 2326 O O . GLN A 1 304 ? -20.690 0.048 13.980 1.00 81.94 304 GLN A O 1
ATOM 2331 N N . CYS A 1 305 ? -21.121 -2.045 14.663 1.00 89.62 305 CYS A N 1
ATOM 2332 C CA . CYS A 1 305 ? -21.682 -1.738 15.976 1.00 89.62 305 CYS A CA 1
ATOM 2333 C C . CYS A 1 305 ? -21.481 -2.944 16.898 1.00 89.62 305 CYS A C 1
ATOM 2335 O O . CYS A 1 305 ? -21.428 -4.080 16.416 1.00 89.62 305 CYS A O 1
ATOM 2337 N N . LEU A 1 306 ? -21.399 -2.718 18.209 1.00 90.25 306 LEU A N 1
ATOM 2338 C CA . LEU A 1 306 ? -21.244 -3.805 19.177 1.00 90.25 306 LEU A CA 1
ATOM 2339 C C . LEU A 1 306 ? -22.596 -4.219 19.760 1.00 90.25 306 LEU A C 1
ATOM 2341 O O . LEU A 1 306 ? -23.247 -3.444 20.466 1.00 90.25 306 LEU A O 1
ATOM 2345 N N . SER A 1 307 ? -22.975 -5.484 19.557 1.00 91.81 307 SER A N 1
ATOM 2346 C CA . SER A 1 307 ? -24.064 -6.095 20.328 1.00 91.81 307 SER A CA 1
ATOM 2347 C C . SER A 1 307 ? -23.729 -6.148 21.827 1.00 91.81 307 SER A C 1
ATOM 2349 O O . SER A 1 307 ? -22.573 -6.013 22.235 1.00 91.81 307 SER A O 1
ATOM 2351 N N . GLY A 1 308 ? -24.730 -6.395 22.679 1.00 91.94 308 GLY A N 1
ATOM 2352 C CA . GLY A 1 308 ? -24.511 -6.518 24.126 1.00 91.94 308 GLY A CA 1
ATOM 2353 C C . GLY A 1 308 ? -23.474 -7.590 24.493 1.00 91.94 308 GLY A C 1
ATOM 2354 O O . GLY A 1 308 ? -22.610 -7.345 25.332 1.00 91.94 308 GLY A O 1
ATOM 2355 N N . GLN A 1 309 ? -23.507 -8.747 23.821 1.00 92.00 309 GLN A N 1
ATOM 2356 C CA . GLN A 1 309 ? -22.539 -9.831 24.033 1.00 92.00 309 GLN A CA 1
ATOM 2357 C C . GLN A 1 309 ? -21.138 -9.454 23.536 1.00 92.00 309 GLN A C 1
ATOM 2359 O O . GLN A 1 309 ? -20.163 -9.617 24.269 1.00 92.00 309 GLN A O 1
ATOM 2364 N N . GLN A 1 310 ? -21.036 -8.864 22.344 1.00 93.69 310 GLN A N 1
ATOM 2365 C CA . GLN A 1 310 ? -19.759 -8.404 21.789 1.00 93.69 310 GLN A CA 1
ATOM 2366 C C . GLN A 1 310 ? -19.125 -7.307 22.646 1.00 93.69 310 GLN A C 1
ATOM 2368 O O . GLN A 1 310 ? -17.913 -7.295 22.838 1.00 93.69 310 GLN A O 1
ATOM 2373 N N . ARG A 1 311 ? -19.929 -6.422 23.245 1.00 95.19 311 ARG A N 1
ATOM 2374 C CA . ARG A 1 311 ? -19.439 -5.394 24.170 1.00 95.19 311 ARG A CA 1
ATOM 2375 C C . ARG A 1 311 ? -18.860 -5.998 25.450 1.00 95.19 311 ARG A C 1
ATOM 2377 O O . ARG A 1 311 ? -17.841 -5.513 25.939 1.00 95.19 311 ARG A O 1
ATOM 2384 N N . ILE A 1 312 ? -19.470 -7.062 25.976 1.00 95.25 312 ILE A N 1
ATOM 2385 C CA . ILE A 1 312 ? -18.933 -7.809 27.125 1.00 95.25 312 ILE A CA 1
ATOM 2386 C C . ILE A 1 312 ? -17.605 -8.475 26.746 1.00 95.25 312 ILE A C 1
ATOM 2388 O O . ILE A 1 312 ? -16.627 -8.328 27.478 1.00 95.25 312 ILE A O 1
ATOM 2392 N N . ALA A 1 313 ? -17.543 -9.140 25.589 1.00 95.56 313 ALA A N 1
ATOM 2393 C CA . ALA A 1 313 ? -16.332 -9.797 25.103 1.00 95.56 313 ALA A CA 1
ATOM 2394 C C . ALA A 1 313 ? -15.187 -8.800 24.838 1.00 95.56 313 ALA A C 1
ATOM 2396 O O . ALA A 1 313 ? -14.066 -9.021 25.295 1.00 95.56 313 ALA A O 1
ATOM 2397 N N . ALA A 1 314 ? -15.474 -7.665 24.192 1.00 96.31 314 ALA A N 1
ATOM 2398 C CA . ALA A 1 314 ? -14.513 -6.582 23.981 1.00 96.31 314 ALA A CA 1
ATOM 2399 C C . ALA A 1 314 ? -14.001 -6.013 25.306 1.00 96.31 314 ALA A C 1
ATOM 2401 O O . ALA A 1 314 ? -12.795 -5.859 25.498 1.00 96.31 314 ALA A O 1
ATOM 2402 N N . ARG A 1 315 ? -14.900 -5.782 26.271 1.00 97.25 315 ARG A N 1
ATOM 2403 C CA . ARG A 1 315 ? -14.511 -5.352 27.618 1.00 97.25 315 ARG A CA 1
ATOM 2404 C C . ARG A 1 315 ? -13.590 -6.368 28.287 1.00 97.25 315 ARG A C 1
ATOM 2406 O O . ARG A 1 315 ? -12.637 -5.977 28.951 1.00 97.25 315 ARG A O 1
ATOM 2413 N N . GLN A 1 316 ? -13.871 -7.657 28.136 1.00 97.62 316 GLN A N 1
ATOM 2414 C CA . GLN A 1 316 ? -13.060 -8.712 28.731 1.00 97.62 316 GLN A CA 1
ATOM 2415 C C . GLN A 1 316 ? -11.666 -8.793 28.095 1.00 97.62 316 GLN A C 1
ATOM 2417 O O . GLN A 1 316 ? -10.692 -8.925 28.832 1.00 97.62 316 GLN A O 1
ATOM 2422 N N . ALA A 1 317 ? -11.550 -8.625 26.774 1.00 97.38 317 ALA A N 1
ATOM 2423 C CA . ALA A 1 317 ? -10.260 -8.541 26.086 1.00 97.38 317 ALA A CA 1
ATOM 2424 C C . ALA A 1 317 ? -9.433 -7.326 26.550 1.00 97.38 317 ALA A C 1
ATOM 2426 O O . ALA A 1 317 ? -8.245 -7.464 26.832 1.00 97.38 317 ALA A O 1
ATOM 2427 N N . ILE A 1 318 ? -10.069 -6.158 26.717 1.00 98.25 318 ILE A N 1
ATOM 2428 C CA . ILE A 1 318 ? -9.413 -4.954 27.256 1.00 98.25 318 ILE A CA 1
ATOM 2429 C C . ILE A 1 318 ? -8.935 -5.185 28.696 1.00 98.25 318 ILE A C 1
ATOM 2431 O O . ILE A 1 318 ? -7.802 -4.857 29.028 1.00 98.25 318 ILE A O 1
ATOM 2435 N N . LEU A 1 319 ? -9.747 -5.810 29.552 1.00 97.69 319 LEU A N 1
ATOM 2436 C CA . LEU A 1 319 ? -9.326 -6.114 30.924 1.00 97.69 319 LEU A CA 1
ATOM 2437 C C . LEU A 1 319 ? -8.181 -7.131 30.990 1.00 97.69 319 LEU A C 1
ATOM 2439 O O . LEU A 1 319 ? -7.343 -7.039 31.883 1.00 97.69 319 LEU A O 1
ATOM 2443 N N . GLN A 1 320 ? -8.124 -8.088 30.062 1.00 97.88 320 GLN A N 1
ATOM 2444 C CA . GLN A 1 320 ? -6.989 -9.008 29.948 1.00 97.88 320 GLN A CA 1
ATOM 2445 C C . GLN A 1 320 ? -5.709 -8.265 29.550 1.00 97.88 320 GLN A C 1
ATOM 2447 O O . GLN A 1 320 ? -4.654 -8.536 30.121 1.00 97.88 320 GLN A O 1
ATOM 2452 N N . LEU A 1 321 ? -5.805 -7.303 28.627 1.00 98.19 321 LEU A N 1
ATOM 2453 C CA . LEU A 1 321 ? -4.693 -6.425 28.264 1.00 98.19 321 LEU A CA 1
ATOM 2454 C C . LEU A 1 321 ? -4.225 -5.589 29.468 1.00 98.19 321 LEU A C 1
ATOM 2456 O O . LEU A 1 321 ? -3.033 -5.542 29.767 1.00 98.19 321 LEU A O 1
ATOM 2460 N N . HIS A 1 322 ? -5.165 -5.001 30.212 1.00 98.25 322 HIS A N 1
ATOM 2461 C CA . HIS A 1 322 ? -4.869 -4.218 31.419 1.00 98.25 322 HIS A CA 1
ATOM 2462 C C . HIS A 1 322 ? -4.229 -5.063 32.520 1.00 98.25 322 HIS A C 1
ATOM 2464 O O . HIS A 1 322 ? -3.303 -4.601 33.184 1.00 98.25 322 HIS A O 1
ATOM 2470 N N . GLY A 1 323 ? -4.684 -6.309 32.685 1.00 96.94 323 GLY A N 1
ATOM 2471 C CA . GLY A 1 323 ? -4.099 -7.283 33.608 1.00 96.94 323 GLY A CA 1
ATOM 2472 C C . GLY A 1 323 ? -2.672 -7.695 33.238 1.00 96.94 323 GLY A C 1
ATOM 2473 O O . GLY A 1 323 ? -1.895 -8.029 34.126 1.00 96.94 323 GLY A O 1
ATOM 2474 N N . ALA A 1 324 ? -2.303 -7.600 31.957 1.00 96.88 324 ALA A N 1
ATOM 2475 C CA . ALA A 1 324 ? -0.925 -7.746 31.484 1.00 96.88 324 ALA A CA 1
ATOM 2476 C C . ALA A 1 324 ? -0.087 -6.460 31.653 1.00 96.88 324 ALA A C 1
ATOM 2478 O O . ALA A 1 324 ? 1.054 -6.400 31.204 1.00 96.88 324 ALA A O 1
ATOM 2479 N N . GLY A 1 325 ? -0.638 -5.424 32.297 1.00 96.56 325 GLY A N 1
ATOM 2480 C CA . GLY A 1 325 ? 0.058 -4.170 32.572 1.00 96.56 325 GLY A CA 1
ATOM 2481 C C . GLY A 1 325 ? 0.117 -3.206 31.388 1.00 96.56 325 GLY A C 1
ATOM 2482 O O . GLY A 1 325 ? 0.919 -2.281 31.423 1.00 96.56 325 GLY A O 1
ATOM 2483 N N . ALA A 1 326 ? -0.708 -3.386 30.355 1.00 98.00 326 ALA A N 1
ATOM 2484 C CA . ALA A 1 326 ? -0.693 -2.551 29.155 1.00 98.00 326 ALA A CA 1
ATOM 2485 C C . ALA A 1 326 ? -2.016 -1.799 28.949 1.00 98.00 326 ALA A C 1
ATOM 2487 O O . ALA A 1 326 ? -3.054 -2.225 29.445 1.00 98.00 326 ALA A O 1
ATOM 2488 N N . ALA A 1 327 ? -1.985 -0.699 28.199 1.00 98.19 327 ALA A N 1
ATOM 2489 C CA . ALA A 1 327 ? -3.166 0.002 27.690 1.00 98.19 327 ALA A CA 1
ATOM 2490 C C . ALA A 1 327 ? -3.060 0.130 26.168 1.00 98.19 327 ALA A C 1
ATOM 2492 O O . ALA A 1 327 ? -1.974 0.366 25.639 1.00 98.19 327 ALA A O 1
ATOM 2493 N N . HIS A 1 328 ? -4.175 -0.036 25.460 1.00 98.19 328 HIS A N 1
ATOM 2494 C CA . HIS A 1 328 ? -4.183 -0.094 24.000 1.00 98.19 328 HIS A CA 1
ATOM 2495 C C . HIS A 1 328 ? -3.953 1.277 23.362 1.00 98.19 328 HIS A C 1
ATOM 2497 O O . HIS A 1 328 ? -3.267 1.371 22.348 1.00 98.19 328 HIS A O 1
ATOM 2503 N N . GLY A 1 329 ? -4.568 2.333 23.904 1.00 96.69 329 GLY A N 1
ATOM 2504 C CA . GLY A 1 329 ? -4.347 3.704 23.434 1.00 96.69 329 GLY A CA 1
ATOM 2505 C C . GLY A 1 329 ? -5.094 4.103 22.152 1.00 96.69 329 GLY A C 1
ATOM 2506 O O . GLY A 1 329 ? -5.041 5.272 21.778 1.00 96.69 329 GLY A O 1
ATOM 2507 N N . ASP A 1 330 ? -5.830 3.187 21.511 1.00 96.00 330 ASP A N 1
ATOM 2508 C CA . ASP A 1 330 ? -6.629 3.451 20.297 1.00 96.00 330 ASP A CA 1
ATOM 2509 C C . ASP A 1 330 ? -7.833 2.494 20.201 1.00 96.00 330 ASP A C 1
ATOM 2511 O O . ASP A 1 330 ? -7.945 1.663 19.296 1.00 96.00 330 ASP A O 1
ATOM 2515 N N . ILE A 1 331 ? -8.729 2.553 21.192 1.00 96.69 331 ILE A N 1
ATOM 2516 C CA . ILE A 1 331 ? -9.933 1.713 21.209 1.00 96.69 331 ILE A CA 1
ATOM 2517 C C . ILE A 1 331 ? -10.982 2.280 20.251 1.00 96.69 331 ILE A C 1
ATOM 2519 O O . ILE A 1 331 ? -11.617 3.302 20.509 1.00 96.69 331 ILE A O 1
ATOM 2523 N N . ARG A 1 332 ? -11.197 1.559 19.151 1.00 94.19 332 ARG A N 1
ATOM 2524 C CA . ARG A 1 332 ? -12.187 1.853 18.109 1.00 94.19 332 ARG A CA 1
ATOM 2525 C C . ARG A 1 332 ? -12.669 0.565 17.451 1.00 94.19 332 ARG A C 1
ATOM 2527 O O . ARG A 1 332 ? -11.983 -0.451 17.501 1.00 94.19 332 ARG A O 1
ATOM 2534 N N . LEU A 1 333 ? -13.825 0.614 16.789 1.00 92.69 333 LEU A N 1
ATOM 2535 C CA . LEU A 1 333 ? -14.463 -0.563 16.180 1.00 92.69 333 LEU A CA 1
ATOM 2536 C C . LEU A 1 333 ? -13.562 -1.339 15.208 1.00 92.69 333 LEU A C 1
ATOM 2538 O O . LEU A 1 333 ? -13.581 -2.563 15.205 1.00 92.69 333 LEU A O 1
ATOM 2542 N N . SER A 1 334 ? -12.746 -0.646 14.412 1.00 90.62 334 SER A N 1
ATOM 2543 C CA . SER A 1 334 ? -11.834 -1.291 13.458 1.00 90.62 334 SER A CA 1
ATOM 2544 C C . SER A 1 334 ? -10.683 -2.055 14.122 1.00 90.62 334 SER A C 1
ATOM 2546 O O . SER A 1 334 ? -10.053 -2.874 13.463 1.00 90.62 334 SER A O 1
ATOM 2548 N N . ASN A 1 335 ? -10.410 -1.788 15.404 1.00 94.88 335 ASN A N 1
ATOM 2549 C CA . ASN A 1 335 ? -9.329 -2.407 16.175 1.00 94.88 335 ASN A CA 1
ATOM 2550 C C . ASN A 1 335 ? -9.846 -3.543 17.086 1.00 94.88 335 ASN A C 1
ATOM 2552 O O . ASN A 1 335 ? -9.094 -4.112 17.876 1.00 94.88 335 ASN A O 1
ATOM 2556 N N . ILE A 1 336 ? -11.137 -3.880 16.980 1.00 95.62 336 ILE A N 1
ATOM 2557 C CA . ILE A 1 336 ? -11.797 -4.946 17.736 1.00 95.62 336 ILE A CA 1
ATOM 2558 C C . ILE A 1 336 ? -12.345 -5.957 16.728 1.00 95.62 336 ILE A C 1
ATOM 2560 O O . ILE A 1 336 ? -13.323 -5.682 16.031 1.00 95.62 336 ILE A O 1
ATOM 2564 N N . LEU A 1 337 ? -11.708 -7.124 16.640 1.00 95.00 337 LEU A N 1
ATOM 2565 C CA . LEU A 1 337 ? -12.085 -8.172 15.694 1.00 95.00 337 LEU A CA 1
ATOM 2566 C C . LEU A 1 337 ? -12.823 -9.308 16.394 1.00 95.00 337 LEU A C 1
ATOM 2568 O O . LEU A 1 337 ? -12.462 -9.708 17.502 1.00 95.00 337 LEU A O 1
ATOM 2572 N N . PHE A 1 338 ? -13.829 -9.849 15.710 1.00 93.50 338 PHE A N 1
ATOM 2573 C CA . PHE A 1 338 ? -14.579 -11.021 16.146 1.00 93.50 338 PHE A CA 1
ATOM 2574 C C . PHE A 1 338 ? -14.450 -12.139 15.120 1.00 93.50 338 PHE A C 1
ATOM 2576 O O . PHE A 1 338 ? -14.651 -11.932 13.918 1.00 93.50 338 PHE A O 1
ATOM 2583 N N . ASN A 1 339 ? -14.116 -13.334 15.597 1.00 88.69 339 ASN A N 1
ATOM 2584 C CA . ASN A 1 339 ? -14.179 -14.543 14.784 1.00 88.69 339 ASN A CA 1
ATOM 2585 C C . ASN A 1 339 ? -15.611 -15.123 14.768 1.00 88.69 339 ASN A C 1
ATOM 2587 O O . ASN A 1 339 ? -16.525 -14.581 15.383 1.00 88.69 339 ASN A O 1
ATOM 2591 N N . THR A 1 340 ? -15.811 -16.248 14.077 1.00 83.75 340 THR A N 1
ATOM 2592 C CA . THR A 1 340 ? -17.124 -16.915 13.977 1.00 83.75 340 THR A CA 1
AT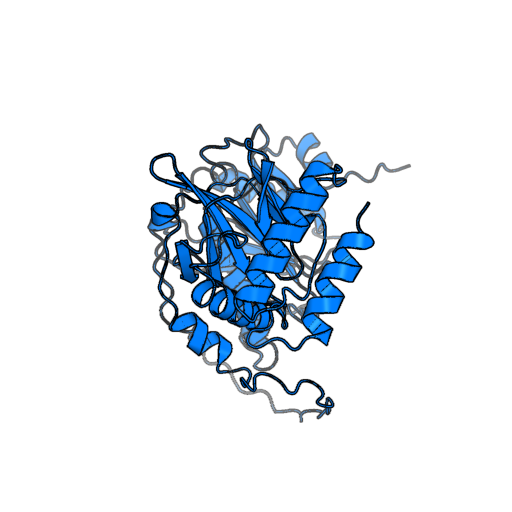OM 2593 C C . THR A 1 340 ? -17.664 -17.462 15.301 1.00 83.75 340 THR A C 1
ATOM 2595 O O . THR A 1 340 ? -18.840 -17.799 15.367 1.00 83.75 340 THR A O 1
ATOM 2598 N N . ASP A 1 341 ? -16.828 -17.544 16.340 1.00 85.69 341 ASP A N 1
ATOM 2599 C CA . ASP A 1 341 ? -17.201 -18.004 17.683 1.00 85.69 341 ASP A CA 1
ATOM 2600 C C . ASP A 1 341 ? -17.466 -16.826 18.646 1.00 85.69 341 ASP A C 1
ATOM 2602 O O . ASP A 1 341 ? -17.440 -17.013 19.863 1.00 85.69 341 ASP A O 1
ATOM 2606 N N . ASP A 1 342 ? -17.613 -15.600 18.123 1.00 82.38 342 ASP A N 1
ATOM 2607 C CA . ASP A 1 342 ? -17.721 -14.345 18.887 1.00 82.38 342 ASP A CA 1
ATOM 2608 C C . ASP A 1 342 ? -16.557 -14.098 19.870 1.00 82.38 342 ASP A C 1
ATOM 2610 O O . ASP A 1 342 ? -16.659 -13.318 20.825 1.00 82.38 342 ASP A O 1
ATOM 2614 N N . LYS A 1 343 ? -15.394 -14.717 19.629 1.00 89.50 343 LYS A N 1
ATOM 2615 C CA . LYS A 1 343 ? -14.184 -14.432 20.404 1.00 89.50 343 LYS A CA 1
ATOM 2616 C C . LYS A 1 343 ? -13.574 -13.126 19.923 1.00 89.50 343 LYS A C 1
ATOM 2618 O O . LYS A 1 343 ? -13.209 -12.989 18.757 1.00 89.50 343 LYS A O 1
ATOM 2623 N N . CYS A 1 344 ? -13.434 -12.197 20.862 1.00 95.12 344 CYS A N 1
ATOM 2624 C CA . CYS A 1 344 ? -12.845 -10.888 20.630 1.00 95.12 344 CYS A CA 1
ATOM 2625 C C . CYS A 1 344 ? -11.313 -10.947 20.643 1.00 95.12 344 CYS A C 1
ATOM 2627 O O . CYS A 1 344 ? -10.713 -11.525 21.555 1.00 95.12 344 CYS A O 1
ATOM 2629 N N . LYS A 1 345 ? -10.688 -10.270 19.679 1.00 96.88 345 LYS A N 1
ATOM 2630 C CA . LYS A 1 345 ? -9.248 -10.015 19.623 1.00 96.88 345 LYS A CA 1
ATOM 2631 C C . LYS A 1 345 ? -8.983 -8.540 19.329 1.00 96.88 345 LYS A C 1
ATOM 2633 O O . LYS A 1 345 ? -9.560 -7.975 18.403 1.00 96.88 345 LYS A O 1
ATOM 2638 N N . LEU A 1 346 ? -8.100 -7.936 20.116 1.00 97.44 346 LEU A N 1
ATOM 2639 C CA . LEU A 1 346 ? -7.592 -6.585 19.896 1.00 97.44 346 LEU A CA 1
ATOM 2640 C C . LEU A 1 346 ? -6.460 -6.618 18.862 1.00 97.44 346 LEU A C 1
ATOM 2642 O O . LEU A 1 346 ? -5.633 -7.538 18.879 1.00 97.44 346 LEU A O 1
ATOM 2646 N N . VAL A 1 347 ? -6.434 -5.625 17.973 1.00 95.75 347 VAL A N 1
ATOM 2647 C CA . VAL A 1 347 ? -5.434 -5.450 16.903 1.00 95.75 347 VAL A CA 1
ATOM 2648 C C . VAL A 1 347 ? -4.975 -3.993 16.822 1.00 95.75 347 VAL A C 1
ATOM 2650 O O . VAL A 1 347 ? -5.661 -3.115 17.321 1.00 95.75 347 VAL A O 1
ATOM 2653 N N . ASP A 1 348 ? -3.871 -3.734 16.112 1.00 94.31 348 ASP A N 1
ATOM 2654 C CA . ASP A 1 348 ? -3.288 -2.393 15.910 1.00 94.31 348 ASP A CA 1
ATOM 2655 C C . ASP A 1 348 ? -2.696 -1.776 17.192 1.00 94.31 348 ASP A C 1
ATOM 2657 O O . ASP A 1 348 ? -3.237 -0.849 17.787 1.00 94.31 348 ASP A O 1
ATOM 2661 N N . PHE A 1 349 ? -1.530 -2.281 17.608 1.00 96.62 349 PHE A N 1
ATOM 2662 C CA . PHE A 1 349 ? -0.847 -1.853 18.842 1.00 96.62 349 PHE A CA 1
ATOM 2663 C C . PHE A 1 349 ? 0.133 -0.691 18.621 1.00 96.62 349 PHE A C 1
ATOM 2665 O O . PHE A 1 349 ? 1.015 -0.459 19.446 1.00 96.62 349 PHE A O 1
ATOM 2672 N N . ALA A 1 350 ? -0.014 0.067 17.531 1.00 93.56 350 ALA A N 1
ATOM 2673 C CA . ALA A 1 350 ? 0.845 1.212 17.226 1.00 93.56 350 ALA A CA 1
ATOM 2674 C C . ALA A 1 350 ? 0.852 2.281 18.336 1.00 93.56 350 ALA A C 1
ATOM 2676 O O . ALA A 1 350 ? 1.875 2.931 18.540 1.00 93.56 350 ALA A O 1
ATOM 2677 N N . HIS A 1 351 ? -0.251 2.424 19.079 1.00 94.94 351 HIS A N 1
ATOM 2678 C CA . HIS A 1 351 ? -0.417 3.382 20.189 1.00 94.94 351 HIS A CA 1
ATOM 2679 C C . HIS A 1 351 ? -0.392 2.725 21.575 1.00 94.94 351 HIS A C 1
ATOM 2681 O O . HIS A 1 351 ? -0.677 3.377 22.580 1.00 94.94 351 HIS A O 1
ATOM 2687 N N . CYS A 1 352 ? -0.066 1.431 21.639 1.00 97.31 352 CYS A N 1
ATOM 2688 C CA . CYS A 1 352 ? -0.062 0.689 22.891 1.00 97.31 352 CYS A CA 1
ATOM 2689 C C . CYS A 1 352 ? 1.041 1.195 23.822 1.00 97.31 352 CYS A C 1
ATOM 2691 O O . CYS A 1 352 ? 2.135 1.546 23.384 1.00 97.31 352 CYS A O 1
ATOM 2693 N N . THR A 1 353 ? 0.746 1.204 25.117 1.00 97.50 353 THR A N 1
ATOM 2694 C CA . THR A 1 353 ? 1.696 1.536 26.178 1.00 97.50 353 THR A CA 1
ATOM 2695 C C . THR A 1 353 ? 1.838 0.335 27.105 1.00 97.50 353 THR A C 1
ATOM 2697 O O . THR A 1 353 ? 0.845 -0.129 27.667 1.00 97.50 353 THR A O 1
ATOM 2700 N N . LEU A 1 354 ? 3.060 -0.180 27.254 1.00 96.69 354 LEU A N 1
ATOM 2701 C CA . LEU A 1 354 ? 3.401 -1.138 28.310 1.00 96.69 354 LEU A CA 1
ATOM 2702 C C . LEU A 1 354 ? 3.635 -0.392 29.628 1.00 96.69 354 LEU A C 1
ATOM 2704 O O . LEU A 1 354 ? 3.948 0.795 29.615 1.00 96.69 354 LEU A O 1
ATOM 2708 N N . GLU A 1 355 ? 3.472 -1.088 30.753 1.00 96.06 355 GLU A N 1
ATOM 2709 C CA . GLU A 1 355 ? 3.526 -0.490 32.099 1.00 96.06 355 GLU A CA 1
ATOM 2710 C C . GLU A 1 355 ? 2.553 0.693 32.253 1.00 96.06 355 GLU A C 1
ATOM 2712 O O . GLU A 1 355 ? 2.842 1.707 32.887 1.00 96.06 355 GLU A O 1
ATOM 2717 N N . ALA A 1 356 ? 1.372 0.560 31.647 1.00 96.12 356 ALA A N 1
ATOM 2718 C CA . ALA A 1 356 ? 0.381 1.618 31.599 1.00 96.12 356 ALA A CA 1
ATOM 2719 C C . ALA A 1 356 ? -0.174 1.950 32.990 1.00 96.12 356 ALA A C 1
ATOM 2721 O O . ALA A 1 356 ? -0.541 1.066 33.781 1.00 96.12 356 ALA A O 1
ATOM 2722 N N . ASP A 1 357 ? -0.309 3.249 33.245 1.00 96.75 357 ASP A N 1
ATOM 2723 C CA . ASP A 1 357 ? -0.968 3.764 34.434 1.00 96.75 357 ASP A CA 1
ATOM 2724 C C . ASP A 1 357 ? -2.488 3.524 34.409 1.00 96.75 357 ASP A C 1
ATOM 2726 O O . ASP A 1 357 ? -3.104 3.178 33.394 1.00 96.75 357 ASP A O 1
ATOM 2730 N N . GLU A 1 358 ? -3.115 3.701 35.571 1.00 96.50 358 GLU A N 1
ATOM 2731 C CA . GLU A 1 358 ? -4.559 3.505 35.719 1.00 96.50 358 GLU A CA 1
ATOM 2732 C C . GLU A 1 358 ? -5.375 4.508 34.894 1.00 96.50 358 GLU A C 1
ATOM 2734 O O . GLU A 1 358 ? -6.490 4.197 34.479 1.00 96.50 358 GLU A O 1
ATOM 2739 N N . GLN A 1 359 ? -4.821 5.686 34.594 1.00 96.62 359 GLN A N 1
ATOM 2740 C CA . GLN A 1 359 ? -5.490 6.682 33.761 1.00 96.62 359 GLN A CA 1
ATOM 2741 C C . GLN A 1 359 ? -5.600 6.212 32.304 1.00 96.62 359 GLN A C 1
ATOM 2743 O O . GLN A 1 359 ? -6.671 6.303 31.702 1.00 96.62 359 GLN A O 1
ATOM 2748 N N . SER A 1 360 ? -4.518 5.671 31.747 1.00 95.12 360 SER A N 1
ATOM 2749 C CA . SER A 1 360 ? -4.469 5.139 30.384 1.00 95.12 360 SER A CA 1
ATOM 2750 C C . SER A 1 360 ? -5.399 3.936 30.234 1.00 95.12 360 SER A C 1
ATOM 2752 O O . SER A 1 360 ? -6.179 3.868 29.283 1.00 95.12 360 SER A O 1
ATOM 2754 N N . LYS A 1 361 ? -5.405 3.037 31.226 1.00 97.25 361 LYS A N 1
ATOM 2755 C CA . LYS A 1 361 ? -6.341 1.904 31.284 1.00 97.25 361 LYS A CA 1
ATOM 2756 C C . LYS A 1 361 ? -7.799 2.364 31.384 1.00 97.25 361 LYS A C 1
ATOM 2758 O O . LYS A 1 361 ? -8.663 1.868 30.662 1.00 97.25 361 LYS A O 1
ATOM 2763 N N . ALA A 1 362 ? -8.101 3.344 32.237 1.00 96.62 362 ALA A N 1
ATOM 2764 C CA . ALA A 1 362 ? -9.458 3.877 32.358 1.00 96.62 362 ALA A CA 1
ATOM 2765 C C . ALA A 1 362 ? -9.964 4.465 31.030 1.00 96.62 362 ALA A C 1
ATOM 2767 O O . ALA A 1 362 ? -11.116 4.227 30.654 1.00 96.62 362 ALA A O 1
ATOM 2768 N N . LYS A 1 363 ? -9.089 5.151 30.285 1.00 97.56 363 LYS A N 1
ATOM 2769 C CA . LYS A 1 363 ? -9.408 5.754 28.985 1.00 97.56 363 LYS A CA 1
ATOM 2770 C C . LYS A 1 363 ? -9.850 4.723 27.942 1.00 97.56 363 LYS A C 1
ATOM 2772 O O . LYS A 1 363 ? -10.844 4.952 27.257 1.00 97.56 363 LYS A O 1
ATOM 2777 N N . ASP A 1 364 ? -9.189 3.565 27.869 1.00 97.75 364 ASP A N 1
ATOM 2778 C CA . ASP A 1 364 ? -9.602 2.465 26.981 1.00 97.75 364 ASP A CA 1
ATOM 2779 C C . ASP A 1 364 ? -11.053 2.023 27.251 1.00 97.75 364 ASP A C 1
ATOM 2781 O O . ASP A 1 364 ? -11.842 1.801 26.327 1.00 97.75 364 ASP A O 1
ATOM 2785 N N . LEU A 1 365 ? -11.431 1.918 28.530 1.00 97.56 365 LEU A N 1
ATOM 2786 C CA . LEU A 1 365 ? -12.784 1.524 28.932 1.00 97.56 365 LEU A CA 1
ATOM 2787 C C . LEU A 1 365 ? -13.819 2.621 28.662 1.00 97.56 365 LEU A C 1
ATOM 2789 O O . LEU A 1 365 ? -14.974 2.304 28.371 1.00 97.56 365 LEU A O 1
ATOM 2793 N N . GLU A 1 366 ? -13.443 3.894 28.771 1.00 96.56 366 GLU A N 1
ATOM 2794 C CA . GLU A 1 366 ? -14.304 5.017 28.392 1.00 96.56 366 GLU A CA 1
ATOM 2795 C C . GLU A 1 366 ? -14.571 5.035 26.889 1.00 96.56 366 GLU A C 1
ATOM 2797 O O . GLU A 1 366 ? -15.729 5.129 26.475 1.00 96.56 366 GLU A O 1
ATOM 2802 N N . TRP A 1 367 ? -13.534 4.852 26.073 1.00 96.81 367 TRP A N 1
ATOM 2803 C CA . TRP A 1 367 ? -13.683 4.746 24.626 1.00 96.81 367 TRP A CA 1
ATOM 2804 C C . TRP A 1 367 ? -14.582 3.580 24.224 1.00 96.81 367 TRP A C 1
ATOM 2806 O O . TRP A 1 367 ? -15.493 3.782 23.426 1.00 96.81 367 TRP A O 1
ATOM 2816 N N . LEU A 1 368 ? -14.434 2.400 24.842 1.00 96.00 368 LEU A N 1
ATOM 2817 C CA . LEU A 1 368 ? -15.338 1.270 24.591 1.00 96.00 368 LEU A CA 1
ATOM 2818 C C . LEU A 1 368 ? -16.810 1.610 24.890 1.00 96.00 368 LEU A C 1
ATOM 2820 O O . LEU A 1 368 ? -17.706 1.172 24.166 1.00 96.00 368 LEU A O 1
ATOM 2824 N N . LYS A 1 369 ? -17.088 2.369 25.959 1.00 94.38 369 LYS A N 1
ATOM 2825 C CA . LYS A 1 369 ? -18.460 2.794 26.295 1.00 94.38 369 LYS A CA 1
ATOM 2826 C C . LYS A 1 369 ? -19.035 3.751 25.254 1.00 94.38 369 LYS A C 1
ATOM 2828 O O . LYS A 1 369 ? -20.242 3.730 25.038 1.00 94.38 369 LYS A O 1
ATOM 2833 N N . ALA A 1 370 ? -18.186 4.564 24.631 1.00 93.50 370 ALA A N 1
ATOM 2834 C CA . ALA A 1 370 ? -18.579 5.526 23.609 1.00 93.50 370 ALA A CA 1
ATOM 2835 C C . ALA A 1 370 ? -18.809 4.895 22.221 1.00 93.50 370 ALA A C 1
ATOM 2837 O O . ALA A 1 370 ? -19.374 5.557 21.353 1.00 93.50 370 ALA A O 1
ATOM 2838 N N . LEU A 1 371 ? -18.388 3.642 21.994 1.00 91.50 371 LEU A N 1
ATOM 2839 C CA . LEU A 1 371 ? -18.602 2.960 20.713 1.00 91.50 371 LEU A CA 1
ATOM 2840 C C . LEU A 1 371 ? -20.084 2.608 20.488 1.00 91.50 371 LEU A C 1
ATOM 2842 O O . LEU A 1 371 ? -20.736 2.146 21.436 1.00 91.50 371 LEU A O 1
ATOM 2846 N N . PRO A 1 372 ? -20.592 2.768 19.248 1.00 80.62 372 PRO A N 1
ATOM 2847 C CA . PRO A 1 372 ? -21.992 2.521 18.911 1.00 80.62 372 PRO A CA 1
ATOM 2848 C C . PRO A 1 372 ? -22.399 1.044 19.005 1.00 80.62 372 PRO A C 1
ATOM 2850 O O . PRO A 1 372 ? -21.529 0.138 18.949 1.00 80.62 372 PRO A O 1
#

Sequence (372 aa):
MATVYGLNQVAKVLHIGVECVGGGSGRSTSFMELVLRLKGPSDPDHMSRRIVGAGGVWGTWQFELTRGSKLEHLLHNPQSKDAIVLALQQVYGDAVMDEAPLLVLSNYDCTVFQKRSPNVMDKRLWASEPVWWDSQRPSARACWLQAFQTAKGMADWCLPRQAVPQTLGGCSIPIPQLEPLEPQQPLKRKFQEQGKAFGLADGSAAAYIASEAELSFQELGVTDAILGEGQHGRTLLGQVNGKQYAVKLYNIRLPEAIPAYHNEKHCLNALQDCPGVVQLHAAGRLQETAYPCIVTVAAGNPCQCLSGQQRIAARQAILQLHGAGAAHGDIRLSNILFNTDDKCKLVDFAHCTLEADEQSKAKDLEWLKALP

pLDDT: mean 78.36, std 19.43, range [23.94, 98.25]

Radius of gyration: 24.03 Å; chains: 1; bounding box: 58×55×67 Å

Secondary structure (DSSP, 8-state):
------HHHHHHHTT-SEEEEES-SSS-SS--SEEEEESS---GGGGGGGEEEEEEE--TTTS-PPTT--HHHHHH-TTTHHHHHHHHHHHHHHHHHTT-SEEEEE-SSEEEEEEE-SSTT---EEEPPPEETT-BTTBHHHHHHHHHHHHHTTTT----GGGSPP--SSPPPPPP--PPPPPPPPPP--------S----TTHHHHHHHHSPEE-HHHHTEEEEEEEEETTEEEEEEEETTEEEEEEEE-TTSTTHHHHHHHHHHHHHHTTT-TTBPPEEEEEEETTSS-EEEEEE---EE-SS--HHHHHHHHHHHHHHHHTTEE-S---GGGEEE-TT--EEE--GGG-EET--HHHHHHHHHHHHH--

Organism: NCBI:txid904363

Foldseek 3Di:
DPPPDDLVRVCVVVVQQKDKDAPDDQQAQFRARIFIFGDDDQDQVQSLLGTQEGEHADACLLVVDDPPDFLVVLCVDPVNNVSSLVQVVRQVLRCLRSLYQKGWYHHPQKIKIWGADLQLQDRDIDIDGIAGCPDVVVHSSVVVSVVSNVSVVCSPSRRNSVNRDDDDDDDDDDDDDDDDDDDDDDDDDDDDDDDPDDPDPPVVLLVVLVVWDEDECVNQQWGSAWQDADPFGTWTWGADPNFIKTKGWGDPVDPLRSLLLVQQVVLQVLCCVQQQAFHWDDWGAYPSDSITITMTGDAAHFDQAADPLLLVLNVVSLVSCVVSQKAQQDQDRRQWHQHPVSHTHGHRSSRMDHNDDPVRSVVNVVVSVVTD